Protein AF-A0A380H8Y8-F1 (afdb_monomer_lite)

Structure (mmCIF, N/CA/C/O backbone):
data_AF-A0A380H8Y8-F1
#
_entry.id   AF-A0A380H8Y8-F1
#
loop_
_atom_site.group_PDB
_atom_site.id
_atom_site.type_symbol
_atom_site.label_atom_id
_atom_site.label_alt_id
_atom_site.label_comp_id
_atom_site.label_asym_id
_atom_site.label_entity_id
_atom_site.label_seq_id
_atom_site.pdbx_PDB_ins_code
_atom_site.Cartn_x
_atom_site.Cartn_y
_atom_site.Cartn_z
_atom_site.occupancy
_atom_site.B_iso_or_equiv
_atom_site.auth_seq_id
_atom_site.auth_comp_id
_atom_site.auth_asym_id
_atom_site.auth_atom_id
_atom_site.pdbx_PDB_model_num
ATOM 1 N N . MET A 1 1 ? 3.312 -10.077 5.145 1.00 87.62 1 MET A N 1
ATOM 2 C CA . MET A 1 1 ? 3.682 -8.647 5.306 1.00 87.62 1 MET A CA 1
ATOM 3 C C . MET A 1 1 ? 4.781 -8.547 6.353 1.00 87.62 1 MET A C 1
ATOM 5 O O . MET A 1 1 ? 4.721 -9.309 7.308 1.00 87.62 1 MET A O 1
ATOM 9 N N . LYS A 1 2 ? 5.761 -7.641 6.207 1.00 92.69 2 LYS A N 1
ATOM 10 C CA . LYS A 1 2 ? 6.898 -7.536 7.150 1.00 92.69 2 LYS A CA 1
ATOM 11 C C . LYS A 1 2 ? 6.518 -7.039 8.558 1.00 92.69 2 LYS A C 1
ATOM 13 O O . LYS A 1 2 ? 7.288 -7.222 9.486 1.00 92.69 2 LYS A O 1
ATOM 18 N N . THR A 1 3 ? 5.325 -6.465 8.716 1.00 93.88 3 THR A N 1
ATOM 19 C CA . THR A 1 3 ? 4.814 -5.872 9.966 1.00 93.88 3 THR A CA 1
ATOM 20 C C . THR A 1 3 ? 3.600 -6.607 10.550 1.00 93.88 3 THR A C 1
ATOM 22 O O . THR A 1 3 ? 2.933 -6.069 11.427 1.00 93.88 3 THR A O 1
ATOM 25 N N . ALA A 1 4 ? 3.291 -7.825 10.078 1.00 94.38 4 ALA A N 1
ATOM 26 C CA . ALA A 1 4 ? 2.078 -8.559 10.473 1.00 94.38 4 ALA A CA 1
ATOM 27 C C . ALA A 1 4 ? 1.945 -8.723 11.998 1.00 94.38 4 ALA A C 1
ATOM 29 O O . ALA A 1 4 ? 0.894 -8.425 12.559 1.00 94.38 4 ALA A O 1
ATOM 30 N N . LYS A 1 5 ? 3.057 -9.050 12.668 1.00 93.69 5 LYS A N 1
ATOM 31 C CA . LYS A 1 5 ? 3.121 -9.264 14.119 1.00 93.69 5 LYS A CA 1
ATOM 32 C C . LYS A 1 5 ? 2.526 -8.110 14.942 1.00 93.69 5 LYS A C 1
ATOM 34 O O . LYS A 1 5 ? 1.825 -8.366 15.913 1.00 93.69 5 LYS A O 1
ATOM 39 N N . TYR A 1 6 ? 2.744 -6.852 14.543 1.00 93.62 6 TYR A N 1
ATOM 40 C CA . TYR A 1 6 ? 2.202 -5.692 15.268 1.00 93.62 6 TYR A CA 1
ATOM 41 C C . TYR A 1 6 ? 0.668 -5.639 15.240 1.00 93.62 6 TYR A C 1
ATOM 43 O O . TYR A 1 6 ? 0.036 -5.213 16.205 1.00 93.62 6 TYR A O 1
ATOM 51 N N . PHE A 1 7 ? 0.062 -6.074 14.134 1.00 96.19 7 PHE A N 1
ATOM 52 C CA . PHE A 1 7 ? -1.391 -6.128 13.995 1.00 96.19 7 PHE A CA 1
ATOM 53 C C . PHE A 1 7 ? -1.977 -7.334 14.726 1.00 96.19 7 PHE A C 1
ATOM 55 O O . PHE A 1 7 ? -3.025 -7.197 15.357 1.00 96.19 7 PHE A O 1
ATOM 62 N N . ASP A 1 8 ? -1.296 -8.480 14.687 1.00 96.12 8 ASP A N 1
ATOM 63 C CA . ASP A 1 8 ? -1.727 -9.695 15.382 1.00 96.12 8 ASP A CA 1
ATOM 64 C C . ASP A 1 8 ? -1.823 -9.450 16.897 1.00 96.12 8 ASP A C 1
ATOM 66 O O . ASP A 1 8 ? -2.890 -9.633 17.484 1.00 96.12 8 ASP A O 1
ATOM 70 N N . GLU A 1 9 ? -0.774 -8.891 17.510 1.00 93.69 9 GLU A N 1
ATOM 71 C CA . GLU A 1 9 ? -0.747 -8.564 18.947 1.00 93.69 9 GLU A CA 1
ATOM 72 C C . GLU A 1 9 ? -1.864 -7.586 19.362 1.00 93.69 9 GLU A C 1
ATOM 74 O O . GLU A 1 9 ? -2.448 -7.677 20.449 1.00 93.69 9 GLU A O 1
ATOM 79 N N . TYR A 1 10 ? -2.196 -6.626 18.498 1.00 96.81 10 TYR A N 1
ATOM 80 C CA . TYR A 1 10 ? -3.289 -5.687 18.741 1.00 96.81 10 TYR A CA 1
ATOM 81 C C . TYR A 1 10 ? -4.660 -6.330 18.637 1.00 96.81 10 TYR A C 1
ATOM 83 O O . TYR A 1 10 ? -5.526 -6.078 19.479 1.00 96.81 10 TYR A O 1
ATOM 91 N N . ASN A 1 11 ? -4.856 -7.156 17.615 1.00 97.00 11 ASN A N 1
ATOM 92 C CA . ASN A 1 11 ? -6.111 -7.851 17.389 1.00 97.00 11 ASN A CA 1
ATOM 93 C C . ASN A 1 11 ? -6.395 -8.841 18.520 1.00 97.00 11 ASN A C 1
ATOM 95 O O . ASN A 1 11 ? -7.528 -8.884 19.005 1.00 97.00 11 ASN A O 1
ATOM 99 N N . GLU A 1 12 ? -5.381 -9.565 18.999 1.00 96.94 12 GLU A N 1
ATOM 100 C CA . GLU A 1 12 ? -5.490 -10.432 20.176 1.00 96.94 12 GLU A CA 1
ATOM 101 C C . GLU A 1 12 ? -5.923 -9.639 21.415 1.00 96.94 12 GLU A C 1
ATOM 103 O O . GLU A 1 12 ? -6.900 -9.997 22.079 1.00 96.94 12 GLU A O 1
ATOM 108 N N . TYR A 1 13 ? -5.269 -8.503 21.687 1.00 96.19 13 TYR A N 1
ATOM 109 C CA . TYR A 1 13 ? -5.639 -7.629 22.801 1.00 96.19 13 TYR A CA 1
ATOM 110 C C . TYR A 1 13 ? -7.091 -7.132 22.700 1.00 96.19 13 TYR A C 1
ATOM 112 O O . TYR A 1 13 ? -7.852 -7.204 23.671 1.00 96.19 13 TYR A O 1
ATOM 120 N N . VAL A 1 14 ? -7.488 -6.616 21.532 1.00 97.19 14 VAL A N 1
ATOM 121 C CA . VAL A 1 14 ? -8.833 -6.068 21.303 1.00 97.19 14 VAL A CA 1
ATOM 122 C C . VAL A 1 14 ? -9.897 -7.145 21.457 1.00 97.19 14 VAL A C 1
ATOM 124 O O . VAL A 1 14 ? -10.912 -6.912 22.118 1.00 97.19 14 VAL A O 1
ATOM 127 N N . THR A 1 15 ? -9.660 -8.317 20.875 1.00 97.62 15 THR A N 1
ATOM 128 C CA . THR A 1 15 ? -10.589 -9.448 20.921 1.00 97.62 15 THR A CA 1
ATOM 129 C C . THR A 1 15 ? -10.769 -9.927 22.357 1.00 97.62 15 THR A C 1
ATOM 131 O O . THR A 1 15 ? -11.895 -9.933 22.856 1.00 97.62 15 THR A O 1
ATOM 134 N N . GLY A 1 16 ? -9.673 -10.178 23.081 1.00 97.06 16 GLY A N 1
ATOM 135 C CA . GLY A 1 16 ? -9.738 -10.630 24.472 1.00 97.06 16 GLY A CA 1
ATOM 136 C C . GLY A 1 16 ? -10.422 -9.631 25.416 1.00 97.06 16 GLY A C 1
ATOM 137 O O . GLY A 1 16 ? -11.154 -10.020 26.333 1.00 97.06 16 GLY A O 1
ATOM 138 N N . GLN A 1 17 ? -10.247 -8.320 25.211 1.00 97.19 17 GLN A N 1
ATOM 139 C CA . GLN A 1 17 ? -10.958 -7.319 26.016 1.00 97.19 17 GLN A CA 1
ATOM 140 C C . GLN A 1 17 ? -12.450 -7.244 25.683 1.00 97.19 17 GLN A C 1
ATOM 142 O O . GLN A 1 17 ? -13.263 -7.154 26.609 1.00 97.19 17 GLN A O 1
ATOM 147 N N . ARG A 1 18 ? -12.816 -7.328 24.397 1.00 96.75 18 ARG A N 1
ATOM 148 C CA . ARG A 1 18 ? -14.217 -7.349 23.952 1.00 96.75 18 ARG A CA 1
ATOM 149 C C . ARG A 1 18 ? -14.964 -8.557 24.490 1.00 96.75 18 ARG A C 1
ATOM 151 O O . ARG A 1 18 ? -16.046 -8.386 25.036 1.00 96.75 18 ARG A O 1
ATOM 158 N N . GLU A 1 19 ? -14.375 -9.746 24.427 1.00 97.19 19 GLU A N 1
ATOM 159 C CA . GLU A 1 19 ? -14.981 -10.954 24.995 1.00 97.19 19 GLU A CA 1
ATOM 160 C C . GLU A 1 19 ? -15.285 -10.793 26.488 1.00 97.19 19 GLU A C 1
ATOM 162 O O . GLU A 1 19 ? -16.379 -11.115 26.949 1.00 97.19 19 GLU A O 1
ATOM 167 N N . ASN A 1 20 ? -14.340 -10.235 27.248 1.00 95.31 20 ASN A N 1
ATOM 168 C CA . ASN A 1 20 ? -14.532 -9.986 28.674 1.00 95.31 20 ASN A CA 1
ATOM 169 C C . ASN A 1 20 ? -15.610 -8.928 28.961 1.00 95.31 20 ASN A C 1
ATOM 171 O O . ASN A 1 20 ? -16.330 -9.051 29.949 1.00 95.31 20 ASN A O 1
ATOM 175 N N . ILE A 1 21 ? -15.719 -7.879 28.139 1.00 97.50 21 ILE A N 1
ATOM 176 C CA . ILE A 1 21 ? -16.791 -6.877 28.262 1.00 97.50 21 ILE A CA 1
ATOM 177 C C . ILE A 1 21 ? -18.145 -7.516 27.935 1.00 97.50 21 ILE A C 1
ATOM 179 O O . ILE A 1 21 ? -19.075 -7.379 28.724 1.00 97.50 21 ILE A O 1
ATOM 183 N N . ASN A 1 22 ? -18.232 -8.283 26.848 1.00 97.19 22 ASN A N 1
ATOM 184 C CA . ASN A 1 22 ? -19.461 -8.954 26.421 1.00 97.19 22 ASN A CA 1
ATOM 185 C C . ASN A 1 22 ? -19.979 -9.938 27.483 1.00 97.19 22 ASN A C 1
ATOM 187 O O . ASN A 1 22 ? -21.183 -10.005 27.724 1.00 97.19 22 ASN A O 1
ATOM 191 N N . LYS A 1 23 ? -19.084 -10.668 28.168 1.00 97.00 23 LYS A N 1
ATOM 192 C CA . LYS A 1 23 ? -19.459 -11.540 29.299 1.00 97.00 23 LYS A CA 1
ATOM 193 C C . LYS A 1 23 ? -20.143 -10.756 30.425 1.00 97.00 23 LYS A C 1
ATOM 195 O O . LYS A 1 23 ? -21.195 -11.173 30.897 1.00 97.00 23 LYS A O 1
ATOM 200 N N . LEU A 1 24 ? -19.585 -9.607 30.812 1.00 96.75 24 LEU A N 1
ATOM 201 C CA . LEU A 1 24 ? -20.171 -8.746 31.847 1.00 96.75 24 LEU A CA 1
ATOM 202 C C . LEU A 1 24 ? -21.484 -8.092 31.387 1.00 96.75 24 LEU A C 1
ATOM 204 O O . LEU A 1 24 ? -22.397 -7.914 32.189 1.00 96.75 24 LEU A O 1
ATOM 208 N N . GLU A 1 25 ? -21.608 -7.734 30.107 1.00 97.38 25 GLU A N 1
ATOM 209 C CA . GLU A 1 25 ? -22.859 -7.194 29.559 1.00 97.38 25 GLU A CA 1
ATOM 210 C C . GLU A 1 25 ? -23.990 -8.218 29.594 1.00 97.38 25 GLU A C 1
ATOM 212 O O . GLU A 1 25 ? -25.121 -7.860 29.935 1.00 97.38 25 GLU A O 1
ATOM 217 N N . LYS A 1 26 ? -23.677 -9.481 29.291 1.00 97.69 26 LYS A N 1
ATOM 218 C CA . LYS A 1 26 ? -24.622 -10.590 29.407 1.00 97.69 26 LYS A CA 1
ATOM 219 C C . LYS A 1 26 ? -25.067 -10.786 30.858 1.00 97.69 26 LYS A C 1
ATOM 221 O O . LYS A 1 26 ? -26.265 -10.799 31.117 1.00 97.69 26 LYS A O 1
ATOM 226 N N . GLU A 1 27 ? -24.125 -10.827 31.804 1.00 97.06 27 GLU A N 1
ATOM 227 C CA . GLU A 1 27 ? -24.433 -10.916 33.242 1.00 97.06 27 GLU A CA 1
ATOM 228 C C . GLU A 1 27 ? -25.337 -9.758 33.701 1.00 97.06 27 GLU A C 1
ATOM 230 O O . GLU A 1 27 ? -26.313 -9.965 34.422 1.00 97.06 27 GLU A O 1
ATOM 235 N N . ARG A 1 28 ? -25.071 -8.533 33.225 1.00 97.56 28 ARG A N 1
ATOM 236 C CA . ARG A 1 28 ? -25.904 -7.360 33.522 1.00 97.56 28 ARG A CA 1
ATOM 237 C C . ARG A 1 28 ? -27.325 -7.551 33.002 1.00 97.56 28 ARG A C 1
ATOM 239 O O . ARG A 1 28 ? -28.267 -7.290 33.739 1.00 97.56 28 ARG A O 1
ATOM 246 N N . GLN A 1 29 ? -27.486 -7.986 31.752 1.00 97.69 29 GLN A N 1
ATOM 247 C CA . GLN A 1 29 ? -28.804 -8.221 31.151 1.00 97.69 29 GLN A CA 1
ATOM 248 C C . GLN A 1 29 ? -29.603 -9.283 31.918 1.00 97.69 29 GLN A C 1
ATOM 250 O O . GLN A 1 29 ? -30.770 -9.049 32.232 1.00 97.69 29 GLN A O 1
ATOM 255 N N . GLU A 1 30 ? -28.971 -10.405 32.264 1.00 97.44 30 GLU A N 1
ATOM 256 C CA . GLU A 1 30 ? -29.593 -11.484 33.040 1.00 97.44 30 GLU A CA 1
ATOM 257 C C . GLU A 1 30 ? -30.031 -10.996 34.429 1.00 97.44 30 GLU A C 1
ATOM 259 O O . GLU A 1 30 ? -31.164 -11.239 34.850 1.00 97.44 30 GLU A O 1
ATOM 264 N N . LEU A 1 31 ? -29.174 -10.241 35.124 1.00 97.38 31 LEU A N 1
ATOM 265 C CA . LEU A 1 31 ? -29.481 -9.706 36.450 1.00 97.38 31 LEU A CA 1
ATOM 266 C C . LEU A 1 31 ? -30.600 -8.655 36.408 1.00 97.38 31 LEU A C 1
ATOM 268 O O . LEU A 1 31 ? -31.497 -8.681 37.250 1.00 97.38 31 LEU A O 1
ATOM 272 N N . THR A 1 32 ? -30.586 -7.758 35.415 1.00 97.50 32 THR A N 1
ATOM 273 C CA . THR A 1 32 ? -31.662 -6.781 35.192 1.00 97.50 32 THR A CA 1
ATOM 274 C C . THR A 1 32 ? -33.003 -7.474 34.958 1.00 97.50 32 THR A C 1
ATOM 276 O O . THR A 1 32 ? -34.008 -7.075 35.550 1.00 97.50 32 THR A O 1
ATOM 279 N N . GLN A 1 33 ? -33.024 -8.515 34.123 1.00 97.81 33 GLN A N 1
ATOM 280 C CA . GLN A 1 33 ? -34.242 -9.262 33.826 1.00 97.81 33 GLN A CA 1
ATOM 281 C C . GLN A 1 33 ? -34.777 -9.974 35.076 1.00 97.81 33 GLN A C 1
ATOM 283 O O . GLN A 1 33 ? -35.958 -9.840 35.393 1.00 97.81 33 GLN A O 1
ATOM 288 N N . ARG A 1 34 ? -33.902 -10.620 35.854 1.00 97.06 34 ARG A N 1
ATOM 289 C CA . ARG A 1 34 ? -34.281 -11.291 37.104 1.00 97.06 34 ARG A CA 1
ATOM 290 C C . ARG A 1 34 ? -34.863 -10.331 38.142 1.00 97.06 34 ARG A C 1
ATOM 292 O O . ARG A 1 34 ? -35.903 -10.619 38.717 1.00 97.06 34 ARG A O 1
ATOM 299 N N . ILE A 1 35 ? -34.249 -9.160 38.342 1.00 97.25 35 ILE A N 1
ATOM 300 C CA . ILE A 1 35 ? -34.787 -8.127 39.251 1.00 97.25 35 ILE A CA 1
ATOM 301 C C . ILE A 1 35 ? -36.178 -7.673 38.793 1.00 97.25 35 ILE A C 1
ATOM 303 O O . ILE A 1 35 ? -37.065 -7.452 39.617 1.00 97.25 35 ILE A O 1
ATOM 307 N N . LYS A 1 36 ? -36.383 -7.518 37.479 1.00 97.31 36 LYS A N 1
ATOM 308 C CA . LYS A 1 36 ? -37.680 -7.126 36.919 1.00 97.31 36 LYS A CA 1
ATOM 309 C C . LYS A 1 36 ? -38.755 -8.177 37.212 1.00 97.31 36 LYS A C 1
ATOM 311 O O . LYS A 1 36 ? -39.851 -7.803 37.620 1.00 97.31 36 LYS A O 1
ATOM 316 N N . GLU A 1 37 ? -38.436 -9.455 37.038 1.00 97.31 37 GLU A N 1
ATOM 317 C CA . GLU A 1 37 ? -39.325 -10.582 37.349 1.00 97.31 37 GLU A CA 1
ATOM 318 C C . GLU A 1 37 ? -39.621 -10.680 38.852 1.00 97.31 37 GLU A C 1
ATOM 320 O O . GLU A 1 37 ? -40.788 -10.734 39.245 1.00 97.31 37 GLU A O 1
ATOM 325 N N . ASP A 1 38 ? -38.591 -10.595 39.700 1.00 96.94 38 ASP A N 1
ATOM 326 C CA . ASP A 1 38 ? -38.726 -10.629 41.161 1.00 96.94 38 ASP A CA 1
ATOM 327 C C . ASP A 1 38 ? -39.627 -9.489 41.670 1.00 96.94 38 ASP A C 1
ATOM 329 O O . ASP A 1 38 ? -40.470 -9.700 42.541 1.00 96.94 38 ASP A O 1
ATOM 333 N N . LYS A 1 39 ? -39.523 -8.285 41.089 1.00 96.38 39 LYS A N 1
ATOM 334 C CA . LYS A 1 39 ? -40.394 -7.146 41.429 1.00 96.38 39 LYS A CA 1
ATOM 335 C C . LYS A 1 39 ? -41.856 -7.355 41.044 1.00 96.38 39 LYS A C 1
ATOM 337 O O . LYS A 1 39 ? -42.735 -6.866 41.752 1.00 96.38 39 LYS A O 1
ATOM 342 N N . VAL A 1 40 ? -42.130 -8.021 39.920 1.00 97.38 40 VAL A N 1
ATOM 343 C CA . VAL A 1 40 ? -43.506 -8.365 39.522 1.00 97.38 40 VAL A CA 1
ATOM 344 C C . VAL A 1 40 ? -44.078 -9.369 40.517 1.00 97.38 40 VAL A C 1
ATOM 346 O O . VAL A 1 40 ? -45.131 -9.115 41.099 1.00 97.38 40 VAL A O 1
ATOM 349 N N . LYS A 1 41 ? -43.327 -10.435 40.807 1.00 96.88 41 LYS A N 1
ATOM 350 C CA . LYS A 1 41 ? -43.723 -11.468 41.767 1.00 96.88 41 LYS A CA 1
ATOM 351 C C . LYS A 1 41 ? -43.906 -10.923 43.187 1.00 96.88 41 LYS A C 1
ATOM 353 O O . LYS A 1 41 ? -44.830 -11.323 43.884 1.00 96.88 41 LYS A O 1
ATOM 358 N N . TYR A 1 42 ? -43.077 -9.973 43.616 1.00 96.88 42 TYR A N 1
ATOM 359 C CA . TYR A 1 42 ? -43.234 -9.304 44.911 1.00 96.88 42 TYR A CA 1
ATOM 360 C C . TYR A 1 42 ? -44.595 -8.607 45.035 1.00 96.88 42 TYR A C 1
ATOM 362 O O . TYR A 1 42 ? -45.285 -8.788 46.036 1.00 96.88 42 TYR A O 1
ATOM 370 N N . LYS A 1 43 ? -45.029 -7.874 43.999 1.00 96.38 43 LYS A N 1
ATOM 371 C CA . LYS A 1 43 ? -46.356 -7.232 43.987 1.00 96.38 43 LYS A CA 1
ATOM 372 C C . LYS A 1 43 ? -47.487 -8.254 44.103 1.00 96.38 43 LYS A C 1
ATOM 374 O O . LYS A 1 43 ? -48.459 -7.996 44.806 1.00 96.38 43 LYS A O 1
ATOM 379 N N . GLU A 1 44 ? -47.355 -9.401 43.440 1.00 96.94 44 GLU A N 1
ATOM 380 C CA . GLU A 1 44 ? -48.329 -10.495 43.528 1.00 96.94 44 GLU A CA 1
ATOM 381 C C . GLU A 1 44 ? -48.385 -11.105 44.935 1.00 96.94 44 GLU A C 1
ATOM 383 O O . GLU A 1 44 ? -49.473 -11.384 45.432 1.00 96.94 44 GLU A O 1
ATOM 388 N N . LEU A 1 45 ? -47.243 -11.296 45.602 1.00 97.00 45 LEU A N 1
ATOM 389 C CA . LEU A 1 45 ? -47.204 -11.834 46.968 1.00 97.00 45 LEU A CA 1
ATOM 390 C C . LEU A 1 45 ? -47.879 -10.893 47.973 1.00 97.00 45 LEU A C 1
ATOM 392 O O . LEU A 1 45 ? -48.691 -11.357 48.772 1.00 97.00 45 LEU A O 1
ATOM 396 N N . ILE A 1 46 ? -47.619 -9.585 47.872 1.00 95.94 46 ILE A N 1
ATOM 397 C CA . ILE A 1 46 ? -48.274 -8.560 48.701 1.00 95.94 46 ILE A CA 1
ATOM 398 C C . ILE A 1 46 ? -49.789 -8.537 48.453 1.00 95.94 46 ILE A C 1
ATOM 400 O O . ILE A 1 46 ? -50.573 -8.518 49.398 1.00 95.94 46 ILE A O 1
ATOM 404 N N . ALA A 1 47 ? -50.226 -8.603 47.189 1.00 96.81 47 ALA A N 1
ATOM 405 C CA . ALA A 1 47 ? -51.651 -8.630 46.846 1.00 96.81 47 ALA A CA 1
ATOM 406 C C . ALA A 1 47 ? -52.387 -9.868 47.398 1.00 96.81 47 ALA A C 1
ATOM 408 O O . ALA A 1 47 ? -53.590 -9.808 47.634 1.00 96.81 47 ALA A O 1
ATOM 409 N N . ASN A 1 48 ? -51.666 -10.972 47.613 1.00 96.62 48 ASN A N 1
ATOM 410 C CA . ASN A 1 48 ? -52.187 -12.220 48.172 1.00 96.62 48 ASN A CA 1
ATOM 411 C C . ASN A 1 48 ? -51.921 -12.371 49.685 1.00 96.62 48 ASN A C 1
ATOM 413 O O . ASN A 1 48 ? -52.078 -13.475 50.209 1.00 96.62 48 ASN A O 1
ATOM 417 N N . SER A 1 49 ? -51.488 -11.307 50.377 1.00 95.31 49 SER A N 1
ATOM 418 C CA . SER A 1 49 ? -51.184 -11.304 51.822 1.00 95.31 49 SER A CA 1
ATOM 419 C C . SER A 1 49 ? -50.160 -12.366 52.256 1.00 95.31 49 SER A C 1
ATOM 421 O O . SER A 1 49 ? -50.245 -12.928 53.347 1.00 95.31 49 SER A O 1
ATOM 423 N N . LYS A 1 50 ? -49.187 -12.672 51.388 1.00 96.06 50 LYS A N 1
ATOM 424 C CA . LYS A 1 50 ? -48.075 -13.597 51.665 1.00 96.06 50 LYS A CA 1
ATOM 425 C C . LYS A 1 50 ? -46.826 -12.839 52.116 1.00 96.06 50 LYS A C 1
ATOM 427 O O . LYS A 1 50 ? -45.780 -12.912 51.467 1.00 96.06 50 LYS A O 1
ATOM 432 N N . ASP A 1 51 ? -46.942 -12.102 53.214 1.00 93.56 51 ASP A N 1
ATOM 433 C CA . ASP A 1 51 ? -45.946 -11.103 53.622 1.00 93.56 51 ASP A CA 1
ATOM 434 C C . ASP A 1 51 ? -44.560 -11.715 53.911 1.00 93.56 51 ASP A C 1
ATOM 436 O O . ASP A 1 51 ? -43.555 -11.221 53.403 1.00 93.56 51 ASP A O 1
ATOM 440 N N . ASP A 1 52 ? -44.489 -12.872 54.580 1.00 95.06 52 ASP A N 1
ATOM 441 C CA . ASP A 1 52 ? -43.213 -13.558 54.861 1.00 95.06 52 ASP A CA 1
ATOM 442 C C . ASP A 1 52 ? -42.450 -13.981 53.587 1.00 95.06 52 ASP A C 1
ATOM 444 O O . ASP A 1 52 ? -41.213 -13.976 53.540 1.00 95.06 52 ASP A O 1
ATOM 448 N N . GLU A 1 53 ? -43.172 -14.402 52.541 1.00 95.19 53 GLU A N 1
ATOM 449 C CA . GLU A 1 53 ? -42.575 -14.733 51.240 1.00 95.19 53 GLU A CA 1
ATOM 450 C C . GLU A 1 53 ? -42.140 -13.458 50.507 1.00 95.19 53 GLU A C 1
ATOM 452 O O . GLU A 1 53 ? -41.083 -13.440 49.864 1.00 95.19 53 GLU A O 1
ATOM 457 N N . ALA A 1 54 ? -42.935 -12.391 50.625 1.00 95.25 54 ALA A N 1
ATOM 458 C CA . ALA A 1 54 ? -42.649 -11.097 50.029 1.00 95.25 54 ALA A CA 1
ATOM 459 C C . ALA A 1 54 ? -41.376 -10.475 50.626 1.00 95.25 54 ALA A C 1
ATOM 461 O O . ALA A 1 54 ? -40.506 -10.046 49.867 1.00 95.25 54 ALA A O 1
ATOM 462 N N . ASP A 1 55 ? -41.197 -10.505 51.946 1.00 94.81 55 ASP A N 1
ATOM 463 C CA . ASP A 1 55 ? -40.025 -9.944 52.632 1.00 94.81 55 ASP A CA 1
ATOM 464 C C . ASP A 1 55 ? -38.722 -10.684 52.282 1.00 94.81 55 ASP A C 1
ATOM 466 O O . ASP A 1 55 ? -37.663 -10.075 52.061 1.00 94.81 55 ASP A O 1
ATOM 470 N N . LYS A 1 56 ? -38.791 -12.015 52.142 1.00 95.56 56 LYS A N 1
ATOM 471 C CA . LYS A 1 56 ? -37.666 -12.830 51.649 1.00 95.56 56 LYS A CA 1
ATOM 472 C C . LYS A 1 56 ? -37.299 -12.472 50.208 1.00 95.56 56 LYS A C 1
ATOM 474 O O . LYS A 1 56 ? -36.113 -12.352 49.877 1.00 95.56 56 LYS A O 1
ATOM 479 N N . LEU A 1 57 ? -38.301 -12.286 49.347 1.00 96.25 57 LEU A N 1
ATOM 480 C CA . LEU A 1 57 ? -38.082 -11.900 47.955 1.00 96.25 57 LEU A CA 1
ATOM 481 C C . LEU A 1 57 ? -37.526 -10.473 47.851 1.00 96.25 57 LEU A C 1
ATOM 483 O O . LEU A 1 57 ? -36.580 -10.254 47.094 1.00 96.25 57 LEU A O 1
ATOM 487 N N . TYR A 1 58 ? -38.029 -9.544 48.669 1.00 95.25 58 TYR A N 1
ATOM 488 C CA . TYR A 1 58 ? -37.522 -8.176 48.791 1.00 95.25 58 TYR A CA 1
ATOM 489 C C . TYR A 1 58 ? -36.031 -8.151 49.105 1.00 95.25 58 TYR A C 1
ATOM 491 O O . TYR A 1 58 ? -35.243 -7.551 48.375 1.00 95.25 58 TYR A O 1
ATOM 499 N N . SER A 1 59 ? -35.627 -8.896 50.132 1.00 94.56 59 SER A N 1
ATOM 500 C CA . SER A 1 59 ? -34.225 -8.997 50.542 1.00 94.56 59 SER A CA 1
ATOM 501 C C . SER A 1 59 ? -33.330 -9.538 49.416 1.00 94.56 59 SER A C 1
ATOM 503 O O . SER A 1 59 ? -32.182 -9.118 49.252 1.00 94.56 59 SER A O 1
ATOM 505 N N . THR A 1 60 ? -33.868 -10.448 48.598 1.00 95.12 60 THR A N 1
ATOM 506 C CA . THR A 1 60 ? -33.167 -11.026 47.446 1.00 95.12 60 THR A CA 1
ATOM 507 C C . THR A 1 60 ? -32.987 -9.99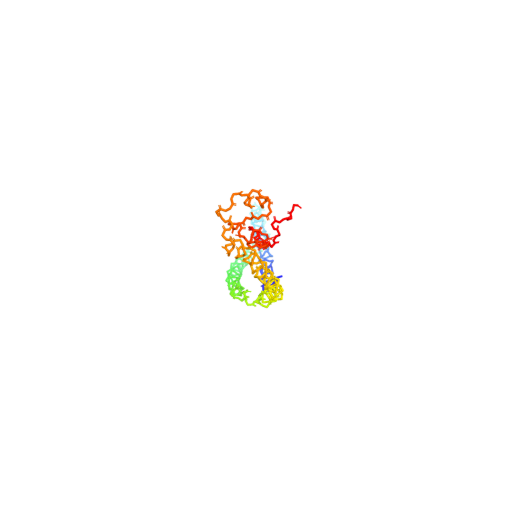4 46.331 1.00 95.12 60 THR A C 1
ATOM 509 O O . THR A 1 60 ? -31.857 -9.791 45.871 1.00 95.12 60 THR A O 1
ATOM 512 N N . PHE A 1 61 ? -34.058 -9.324 45.889 1.00 93.44 61 PHE A N 1
ATOM 513 C CA . PHE A 1 61 ? -33.936 -8.384 44.775 1.00 93.44 61 PHE A CA 1
ATOM 514 C C . PHE A 1 61 ? -33.237 -7.076 45.175 1.00 93.44 61 PHE A C 1
ATOM 516 O O . PHE A 1 61 ? -32.508 -6.543 44.347 1.00 93.44 61 PHE A O 1
ATOM 523 N N . ASP A 1 62 ? -33.339 -6.607 46.427 1.00 96.00 62 ASP A N 1
ATOM 524 C CA . ASP A 1 62 ? -32.542 -5.474 46.943 1.00 96.00 62 ASP A CA 1
ATOM 525 C C . ASP A 1 62 ? -31.032 -5.778 46.887 1.00 96.00 62 ASP A C 1
ATOM 527 O O . ASP A 1 62 ? -30.222 -4.969 46.420 1.00 96.00 62 ASP A O 1
ATOM 531 N N . SER A 1 63 ? -30.638 -6.996 47.275 1.00 96.31 63 SER A N 1
ATOM 532 C CA . SER A 1 63 ? -29.255 -7.465 47.130 1.00 96.31 63 SER A CA 1
ATOM 533 C C . SER A 1 63 ? -28.819 -7.503 45.660 1.00 96.31 63 SER A C 1
ATOM 535 O O . SER A 1 63 ? -27.724 -7.048 45.313 1.00 96.31 63 SER A O 1
ATOM 537 N N . ASN A 1 64 ? -29.685 -7.992 44.768 1.00 96.81 64 ASN A N 1
ATOM 538 C CA . ASN A 1 64 ? -29.408 -8.019 43.333 1.00 96.81 64 ASN A CA 1
ATOM 539 C C . ASN A 1 64 ? -29.322 -6.610 42.723 1.00 96.81 64 ASN A C 1
ATOM 541 O O . ASN A 1 64 ? -28.466 -6.385 41.872 1.00 96.81 64 ASN A O 1
ATOM 545 N N . GLU A 1 65 ? -30.113 -5.637 43.175 1.00 96.81 65 GLU A N 1
ATOM 546 C CA . GLU A 1 65 ? -30.003 -4.239 42.740 1.00 96.81 65 GLU A CA 1
ATOM 547 C C . GLU A 1 65 ? -28.663 -3.610 43.127 1.00 96.81 65 GLU A C 1
ATOM 549 O O . GLU A 1 65 ? -28.043 -2.909 42.323 1.00 96.81 65 GLU A O 1
ATOM 554 N N . LYS A 1 66 ? -28.173 -3.889 44.341 1.00 96.94 66 LYS A N 1
ATOM 555 C CA . LYS A 1 66 ? -26.835 -3.456 44.774 1.00 96.94 66 LYS A CA 1
ATOM 556 C C . LYS A 1 66 ? -25.745 -4.075 43.897 1.00 96.94 66 LYS A C 1
ATOM 558 O O . LYS A 1 66 ? -24.832 -3.366 43.467 1.00 96.94 66 LYS A O 1
ATOM 563 N N . LYS A 1 67 ? -25.864 -5.369 43.574 1.00 96.88 67 LYS A N 1
ATOM 564 C CA . LYS A 1 67 ? -24.956 -6.054 42.637 1.00 96.88 67 LYS A CA 1
ATOM 565 C C . LYS A 1 67 ? -25.023 -5.454 41.233 1.00 96.88 67 LYS A C 1
ATOM 567 O O . LYS A 1 67 ? -23.973 -5.226 40.639 1.00 96.88 67 LYS A O 1
ATOM 572 N N . LEU A 1 68 ? -26.218 -5.143 40.729 1.00 97.94 68 LEU A N 1
ATOM 573 C CA . LEU A 1 68 ? -26.407 -4.537 39.412 1.00 97.94 68 LEU A CA 1
ATOM 574 C C . LEU A 1 68 ? -25.712 -3.175 39.329 1.00 97.94 68 LEU A C 1
ATOM 576 O O . LEU A 1 68 ? -24.929 -2.961 38.410 1.00 97.94 68 LEU A O 1
ATOM 580 N N . LYS A 1 69 ? -25.891 -2.302 40.328 1.00 97.25 69 LYS A N 1
ATOM 581 C CA . LYS A 1 69 ? -25.194 -1.003 40.390 1.00 97.25 69 LYS A CA 1
ATOM 582 C C . LYS A 1 69 ? -23.670 -1.160 40.381 1.00 97.25 69 LYS A C 1
ATOM 584 O O . LYS A 1 69 ? -22.966 -0.417 39.695 1.00 97.25 69 LYS A O 1
ATOM 589 N N . ALA A 1 70 ? -23.143 -2.132 41.129 1.00 96.88 70 ALA A N 1
ATOM 590 C CA . ALA A 1 70 ? -21.710 -2.422 41.140 1.00 96.88 70 ALA A CA 1
ATOM 591 C C . ALA A 1 70 ? -21.214 -2.931 39.773 1.00 96.88 70 ALA 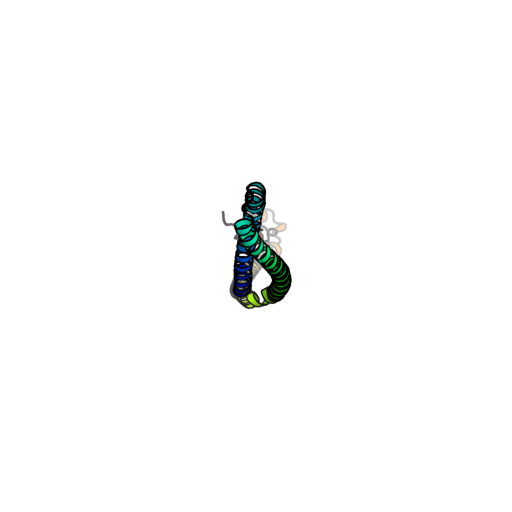A C 1
ATOM 593 O O . ALA A 1 70 ? -20.163 -2.498 39.294 1.00 96.88 70 ALA A O 1
ATOM 594 N N . LEU A 1 71 ? -21.985 -3.808 39.125 1.00 97.75 71 LEU A N 1
ATOM 595 C CA . LEU A 1 71 ? -21.687 -4.352 37.803 1.00 97.75 71 LEU A CA 1
ATOM 596 C C . LEU A 1 71 ? -21.736 -3.275 36.711 1.00 97.75 71 LEU A C 1
ATOM 598 O O . LEU A 1 71 ? -20.839 -3.223 35.874 1.00 97.75 71 LEU A O 1
ATOM 602 N N . GLU A 1 72 ? -22.723 -2.382 36.743 1.00 97.50 72 GLU A N 1
ATOM 603 C CA . GLU A 1 72 ? -22.842 -1.244 35.826 1.00 97.50 72 GLU A CA 1
ATOM 604 C C . GLU A 1 72 ? -21.647 -0.300 35.946 1.00 97.50 72 GLU A C 1
ATOM 606 O O . GLU A 1 72 ? -21.035 0.048 34.933 1.00 97.50 72 GLU A O 1
ATOM 611 N N . LYS A 1 73 ? -21.251 0.046 37.179 1.00 97.56 73 LYS A N 1
ATOM 612 C CA . LYS A 1 73 ? -20.054 0.858 37.424 1.00 97.56 73 LYS A CA 1
ATOM 613 C C . LYS A 1 73 ? -18.800 0.166 36.889 1.00 97.56 73 LYS A C 1
ATOM 615 O O . LYS A 1 73 ? -18.013 0.786 36.179 1.00 97.56 73 LYS A O 1
ATOM 620 N N . ARG A 1 74 ? -18.635 -1.132 37.167 1.00 96.56 74 ARG A N 1
ATOM 621 C CA . ARG A 1 74 ? -17.506 -1.930 36.664 1.00 96.56 74 ARG A CA 1
ATOM 622 C C . ARG A 1 74 ? -17.475 -1.978 35.136 1.00 96.56 74 ARG A C 1
ATOM 624 O O . ARG A 1 74 ? -16.401 -1.845 34.557 1.00 96.56 74 ARG A O 1
ATOM 631 N N . LEU A 1 75 ? -18.623 -2.162 34.485 1.00 97.69 75 LEU A N 1
ATOM 632 C CA . LEU A 1 75 ? -18.754 -2.170 33.027 1.00 97.69 75 LEU A CA 1
ATOM 633 C C . LEU A 1 75 ? -18.366 -0.825 32.416 1.00 97.69 75 LEU A C 1
ATOM 635 O O . LEU A 1 75 ? -17.587 -0.805 31.465 1.00 97.69 75 LEU A O 1
ATOM 639 N N . ALA A 1 76 ? -18.879 0.278 32.967 1.00 97.56 76 ALA A N 1
ATOM 640 C CA . ALA A 1 76 ? -18.556 1.624 32.507 1.00 97.56 76 ALA A CA 1
ATOM 641 C C . ALA A 1 76 ? -17.045 1.882 32.583 1.00 97.56 76 ALA A C 1
ATOM 643 O O . ALA A 1 76 ? -16.423 2.182 31.564 1.00 97.56 76 ALA A O 1
ATOM 644 N N . THR A 1 77 ? -16.434 1.630 33.745 1.00 97.25 77 THR A N 1
ATOM 645 C CA . THR A 1 77 ? -14.984 1.777 33.927 1.00 97.25 77 THR A CA 1
ATOM 646 C C . THR A 1 77 ? -14.195 0.857 32.992 1.00 97.25 77 THR A C 1
ATOM 648 O O . THR A 1 77 ? -13.200 1.272 32.407 1.00 97.25 77 THR A O 1
ATOM 651 N N . LYS A 1 78 ? -14.628 -0.396 32.797 1.00 97.31 78 LYS A N 1
ATOM 652 C CA . LYS A 1 78 ? -13.914 -1.339 31.923 1.00 97.31 78 LYS A CA 1
ATOM 653 C C . LYS A 1 78 ? -13.958 -0.914 30.455 1.00 97.31 78 LYS A C 1
ATOM 655 O O . LYS A 1 78 ? -12.964 -1.106 29.759 1.00 97.31 78 LYS A O 1
ATOM 660 N N . LYS A 1 79 ? -15.075 -0.347 29.989 1.00 97.75 79 LYS A N 1
ATOM 661 C CA . LYS A 1 79 ? -15.198 0.208 28.632 1.00 97.75 79 LYS A CA 1
ATOM 662 C C . LYS A 1 79 ? -14.289 1.415 28.438 1.00 97.75 79 LYS A C 1
ATOM 664 O O . LYS A 1 79 ? -13.557 1.449 27.458 1.00 97.75 79 LYS A O 1
ATOM 669 N N . GLU A 1 80 ? -14.284 2.337 29.394 1.00 97.88 80 GLU A N 1
ATOM 670 C CA . GLU A 1 80 ? -13.425 3.524 29.370 1.00 97.88 80 GLU A CA 1
ATOM 671 C C . GLU A 1 80 ? -11.936 3.148 29.312 1.00 97.88 80 GLU A C 1
ATOM 673 O O . GLU A 1 80 ? -11.231 3.538 28.381 1.00 97.88 80 GLU A O 1
ATOM 678 N N . VAL A 1 81 ? -11.480 2.296 30.240 1.00 97.31 81 VAL A N 1
ATOM 679 C CA . VAL A 1 81 ? -10.088 1.816 30.284 1.00 97.31 81 VAL A CA 1
ATOM 680 C C . VAL A 1 81 ? -9.721 1.059 29.006 1.00 97.31 81 VAL A C 1
ATOM 682 O O . VAL A 1 81 ? -8.615 1.213 28.484 1.00 97.31 81 VAL A O 1
ATOM 685 N N . PHE A 1 82 ? -10.640 0.247 28.473 1.00 97.81 82 PHE A N 1
ATOM 686 C CA . PHE A 1 82 ? -10.430 -0.447 27.206 1.00 97.81 82 PHE A CA 1
ATOM 687 C C . PHE A 1 82 ? -10.282 0.526 26.034 1.00 97.81 82 PHE A C 1
ATOM 689 O O . PHE A 1 82 ? -9.363 0.363 25.234 1.00 97.81 82 PHE A O 1
ATOM 696 N N . ASP A 1 83 ? -11.154 1.527 25.915 1.00 97.50 83 ASP A N 1
ATOM 697 C CA . ASP A 1 83 ? -11.098 2.499 24.824 1.00 97.50 83 ASP A CA 1
ATOM 698 C C . ASP A 1 83 ? -9.808 3.324 24.867 1.00 97.50 83 ASP A C 1
ATOM 700 O O . ASP A 1 83 ? -9.188 3.540 23.820 1.00 97.50 83 ASP A O 1
ATOM 704 N N . GLU A 1 84 ? -9.361 3.733 26.056 1.00 97.75 84 GLU A N 1
ATOM 705 C CA . GLU A 1 84 ? -8.099 4.451 26.233 1.00 97.75 84 GLU A CA 1
ATOM 706 C C . GLU A 1 84 ? -6.898 3.583 25.827 1.00 97.75 84 GLU A C 1
ATOM 708 O O . GLU A 1 84 ? -6.070 3.987 25.004 1.00 97.75 84 GLU A O 1
ATOM 713 N N . ALA A 1 85 ? -6.815 2.361 26.356 1.00 97.12 85 ALA A N 1
ATOM 714 C CA . ALA A 1 85 ? -5.713 1.450 26.073 1.00 97.12 85 ALA A CA 1
ATOM 715 C C . ALA A 1 85 ? -5.700 0.985 24.607 1.00 97.12 85 ALA A C 1
ATOM 717 O O . ALA A 1 85 ? -4.632 0.920 23.993 1.00 97.12 85 ALA A O 1
ATOM 718 N N . ARG A 1 86 ? -6.874 0.733 24.008 1.00 97.81 86 ARG A N 1
ATOM 719 C CA . ARG A 1 86 ? -7.012 0.444 22.573 1.00 97.81 86 ARG A CA 1
ATOM 720 C C . ARG A 1 86 ? -6.465 1.596 21.741 1.00 97.81 86 ARG A C 1
ATOM 722 O O . ARG A 1 86 ? -5.705 1.346 20.811 1.00 97.81 86 ARG A O 1
ATOM 729 N N . ARG A 1 87 ? -6.835 2.844 22.056 1.00 97.94 87 ARG A N 1
ATOM 730 C CA . ARG A 1 87 ? -6.339 4.028 21.334 1.00 97.94 87 ARG A CA 1
ATOM 731 C C . ARG A 1 87 ? -4.820 4.152 21.436 1.00 97.94 87 ARG A C 1
ATOM 733 O O . ARG A 1 87 ? -4.184 4.337 20.405 1.00 97.94 87 ARG A O 1
ATOM 740 N N . LYS A 1 88 ? -4.238 3.993 22.630 1.00 97.31 88 LYS A N 1
ATOM 741 C CA . LYS A 1 88 ? -2.775 4.031 22.820 1.00 97.31 88 LYS A CA 1
ATOM 742 C C . LYS A 1 88 ? -2.069 2.965 21.978 1.00 97.31 88 LYS A C 1
ATOM 744 O O . LYS A 1 88 ? -1.194 3.301 21.189 1.00 97.31 88 LYS A O 1
ATOM 749 N N . LYS A 1 89 ? -2.527 1.711 22.052 1.00 97.06 89 LYS A N 1
ATOM 750 C CA . LYS A 1 89 ? -1.967 0.611 21.249 1.00 97.06 89 LYS A CA 1
ATOM 751 C C . LYS A 1 89 ? -2.104 0.849 19.745 1.00 97.06 89 LYS A C 1
ATOM 753 O O . LYS A 1 89 ? -1.160 0.598 19.007 1.00 97.06 89 LYS A O 1
ATOM 758 N N . ALA A 1 90 ? -3.249 1.356 19.288 1.00 97.62 90 ALA A N 1
ATOM 759 C CA . ALA A 1 90 ? -3.447 1.682 17.878 1.00 97.62 90 ALA A CA 1
ATOM 760 C C . ALA A 1 90 ? -2.464 2.764 17.405 1.00 97.62 90 ALA A C 1
ATOM 762 O O . ALA A 1 90 ? -1.858 2.618 16.347 1.00 97.62 90 ALA A O 1
ATOM 763 N N . VAL A 1 91 ? -2.262 3.818 18.204 1.00 97.44 91 VAL A N 1
ATOM 764 C CA . VAL A 1 91 ? -1.266 4.862 17.921 1.00 97.44 91 VAL A CA 1
ATOM 765 C C . VAL A 1 91 ? 0.140 4.270 17.828 1.00 97.44 91 VAL A C 1
ATOM 767 O O . VAL A 1 91 ? 0.869 4.609 16.899 1.00 97.44 91 VAL A O 1
ATOM 770 N N . ASP A 1 92 ? 0.518 3.374 18.740 1.00 94.69 92 ASP A N 1
ATOM 771 C CA . ASP A 1 92 ? 1.847 2.757 18.725 1.00 94.69 92 ASP A CA 1
ATOM 772 C C . ASP A 1 92 ? 2.088 1.909 17.470 1.00 94.69 92 ASP A C 1
ATOM 774 O O . ASP A 1 92 ? 3.135 2.037 16.844 1.00 94.69 92 ASP A O 1
ATOM 778 N N . ILE A 1 93 ? 1.092 1.144 17.015 1.00 95.88 93 ILE A N 1
ATOM 779 C CA . ILE A 1 93 ? 1.190 0.393 15.751 1.00 95.88 93 ILE A CA 1
ATOM 780 C C . ILE A 1 93 ? 1.345 1.329 14.557 1.00 95.88 93 ILE A C 1
ATOM 782 O O . ILE A 1 93 ? 2.160 1.079 13.673 1.00 95.88 93 ILE A O 1
ATOM 786 N N . ILE A 1 94 ? 0.565 2.413 14.519 1.00 96.19 94 ILE A N 1
ATOM 787 C CA . ILE A 1 94 ? 0.590 3.371 13.409 1.00 96.19 94 ILE A CA 1
ATOM 788 C C . ILE A 1 94 ? 1.969 4.026 13.282 1.00 96.19 94 ILE A C 1
ATOM 790 O O . ILE A 1 94 ? 2.421 4.259 12.163 1.00 96.19 94 ILE A O 1
ATOM 794 N N . LYS A 1 95 ? 2.687 4.266 14.388 1.00 95.31 95 LYS A N 1
ATOM 795 C CA . LYS A 1 95 ? 4.056 4.815 14.338 1.00 95.31 95 LYS A CA 1
ATOM 796 C C . LYS A 1 95 ? 5.010 3.943 13.513 1.00 95.31 95 LYS A C 1
ATOM 798 O O . LYS A 1 95 ? 5.859 4.491 12.812 1.00 95.31 95 LYS A O 1
ATOM 803 N N . HIS A 1 96 ? 4.822 2.621 13.502 1.00 94.44 96 HIS A N 1
ATOM 804 C CA . HIS A 1 96 ? 5.628 1.708 12.682 1.00 94.44 96 HIS A CA 1
ATOM 805 C C . HIS A 1 96 ? 5.403 1.880 11.167 1.00 94.44 96 HIS A C 1
ATOM 807 O O . HIS A 1 96 ? 6.177 1.355 10.368 1.00 94.44 96 HIS A O 1
ATOM 813 N N . GLN A 1 97 ? 4.403 2.657 10.724 1.00 95.25 97 GLN A N 1
ATOM 814 C CA . GLN A 1 97 ? 4.258 3.021 9.310 1.00 95.25 97 GLN A CA 1
ATOM 815 C C . GLN A 1 97 ? 5.514 3.723 8.771 1.00 95.25 97 GLN A C 1
ATOM 817 O O . GLN A 1 97 ? 5.889 3.503 7.618 1.00 95.25 97 GLN A O 1
ATOM 822 N N . GLY A 1 98 ? 6.192 4.523 9.603 1.00 94.00 98 GLY A N 1
ATOM 823 C CA . GLY A 1 98 ? 7.429 5.209 9.222 1.00 94.00 98 GLY A CA 1
ATOM 824 C C . GLY A 1 98 ? 8.589 4.261 8.902 1.00 94.00 98 GLY A C 1
ATOM 825 O O . GLY A 1 98 ? 9.492 4.626 8.156 1.00 94.00 98 GLY A O 1
ATOM 826 N N . GLU A 1 99 ? 8.551 3.026 9.403 1.00 94.00 99 GLU A N 1
ATOM 827 C CA . GLU A 1 99 ? 9.587 2.016 9.170 1.00 94.00 99 GLU A CA 1
ATOM 828 C C . GLU A 1 99 ? 9.400 1.288 7.830 1.00 94.00 99 GLU A C 1
ATOM 830 O O . GLU A 1 99 ? 10.342 0.671 7.328 1.00 94.00 99 GLU A O 1
ATOM 835 N N . LEU A 1 100 ? 8.207 1.371 7.219 1.00 95.00 100 LEU A N 1
ATOM 836 C CA . LEU A 1 100 ? 7.868 0.628 6.003 1.00 95.00 100 LEU A CA 1
ATOM 837 C C . LEU A 1 100 ? 8.887 0.811 4.868 1.00 95.00 100 LEU A C 1
ATOM 839 O O . LEU A 1 100 ? 9.299 -0.211 4.318 1.00 95.00 100 LEU A O 1
ATOM 843 N N . PRO A 1 101 ? 9.347 2.028 4.508 1.00 95.69 101 PRO A N 1
ATOM 844 C CA . PRO A 1 101 ? 10.321 2.186 3.428 1.00 95.69 101 PRO A CA 1
ATOM 845 C C . PRO A 1 101 ? 11.608 1.397 3.688 1.00 95.69 101 PRO A C 1
ATOM 847 O O . PRO A 1 101 ? 12.068 0.658 2.818 1.00 95.69 101 PRO A O 1
ATOM 850 N N . ASN A 1 102 ? 12.129 1.475 4.914 1.00 96.56 102 ASN A N 1
ATOM 851 C CA . ASN A 1 102 ? 13.363 0.799 5.308 1.00 96.56 102 ASN A CA 1
ATOM 852 C C . ASN A 1 102 ? 13.195 -0.722 5.302 1.00 96.56 102 ASN A C 1
ATOM 854 O O . ASN A 1 102 ? 14.084 -1.441 4.848 1.00 96.56 102 ASN A O 1
ATOM 858 N N . LEU A 1 103 ? 12.027 -1.223 5.716 1.00 96.69 103 LEU A N 1
ATOM 859 C CA . LEU A 1 103 ? 11.731 -2.654 5.677 1.00 96.69 103 LEU A CA 1
ATOM 860 C C . LEU A 1 103 ? 11.791 -3.230 4.255 1.00 96.69 103 LEU A C 1
ATOM 862 O O . LEU A 1 103 ? 12.118 -4.406 4.106 1.00 96.69 103 LEU A O 1
ATOM 866 N N . TYR A 1 104 ? 11.503 -2.446 3.212 1.00 97.62 104 TYR A N 1
ATOM 867 C CA . TYR A 1 104 ? 11.560 -2.889 1.810 1.00 97.62 104 TYR A CA 1
ATOM 868 C C . TYR A 1 104 ? 12.795 -2.390 1.045 1.00 97.62 104 TYR A C 1
ATOM 870 O O . TYR A 1 104 ? 12.961 -2.746 -0.123 1.00 97.62 104 TYR A O 1
ATOM 878 N N . GLN A 1 105 ? 13.688 -1.628 1.682 1.00 97.44 105 GLN A N 1
ATOM 879 C CA . GLN A 1 105 ? 14.840 -1.010 1.020 1.00 97.44 105 GLN A CA 1
ATOM 880 C C . GLN A 1 105 ? 15.775 -2.051 0.383 1.00 97.44 105 GLN A C 1
ATOM 882 O O . GLN A 1 105 ? 16.098 -1.938 -0.797 1.00 97.44 105 GLN A O 1
ATOM 887 N N . ASN A 1 106 ? 16.109 -3.127 1.100 1.00 97.12 106 ASN A N 1
ATOM 888 C CA . ASN A 1 106 ? 16.967 -4.190 0.558 1.00 97.12 106 ASN A CA 1
ATOM 889 C C . ASN A 1 106 ? 16.322 -4.912 -0.639 1.00 97.12 106 ASN A C 1
ATOM 891 O O . ASN A 1 106 ? 17.003 -5.285 -1.592 1.00 97.12 106 ASN A O 1
ATOM 895 N N . ASP A 1 107 ? 14.998 -5.108 -0.615 1.00 97.88 107 ASP A N 1
ATOM 896 C CA . ASP A 1 107 ? 14.282 -5.715 -1.742 1.00 97.88 107 ASP A CA 1
ATOM 897 C C . ASP A 1 107 ? 14.296 -4.791 -2.961 1.00 97.88 107 ASP A C 1
ATOM 899 O O . ASP A 1 107 ? 14.518 -5.262 -4.078 1.00 97.88 107 ASP A O 1
ATOM 903 N N . LYS A 1 108 ? 14.103 -3.484 -2.742 1.00 97.62 108 LYS A N 1
ATOM 904 C CA . LYS A 1 108 ? 14.207 -2.448 -3.773 1.00 97.62 108 LYS A CA 1
ATOM 905 C C . LYS A 1 108 ? 15.598 -2.449 -4.403 1.00 97.62 108 LYS A C 1
ATOM 907 O O . LYS A 1 108 ? 15.700 -2.544 -5.622 1.00 97.62 108 LYS A O 1
ATOM 912 N N . GLU A 1 109 ? 16.653 -2.396 -3.596 1.00 98.12 109 GLU A N 1
ATOM 913 C CA . GLU A 1 109 ? 18.040 -2.399 -4.077 1.00 98.12 109 GLU A CA 1
ATOM 914 C C . GLU A 1 109 ? 18.370 -3.671 -4.860 1.00 98.12 109 GLU A C 1
ATOM 916 O O . GLU A 1 109 ? 18.905 -3.591 -5.964 1.00 98.12 109 GLU A O 1
ATOM 921 N N . ARG A 1 110 ? 17.966 -4.842 -4.352 1.00 98.12 110 ARG A N 1
ATOM 922 C CA . ARG A 1 110 ? 18.137 -6.128 -5.044 1.00 98.12 110 ARG A CA 1
ATOM 923 C C . ARG A 1 110 ? 17.406 -6.183 -6.387 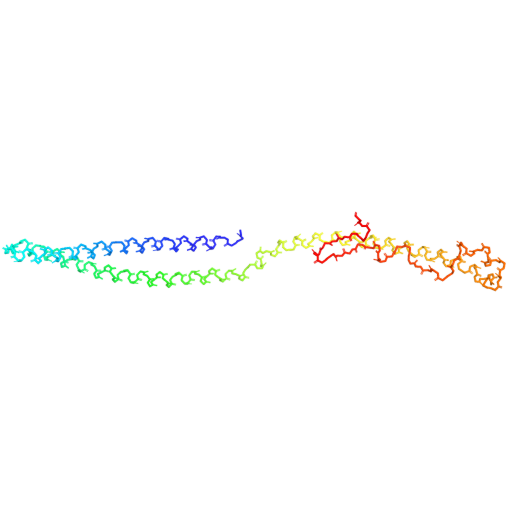1.00 98.12 110 ARG A C 1
ATOM 925 O O . ARG A 1 110 ? 17.875 -6.836 -7.312 1.00 98.12 110 ARG A O 1
ATOM 932 N N . ILE A 1 111 ? 16.217 -5.592 -6.495 1.00 98.25 111 ILE A N 1
ATOM 933 C CA . ILE A 1 111 ? 15.466 -5.578 -7.758 1.00 98.25 111 ILE A CA 1
ATOM 934 C C . ILE A 1 111 ? 16.125 -4.615 -8.745 1.00 98.25 111 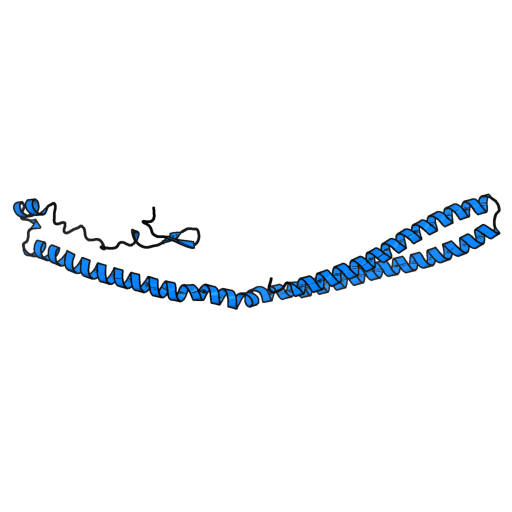ILE A C 1
ATOM 936 O O . ILE A 1 111 ? 16.324 -4.985 -9.899 1.00 98.25 111 ILE A O 1
ATOM 940 N N . LEU A 1 112 ? 16.501 -3.416 -8.292 1.00 97.38 112 LEU A N 1
ATOM 941 C CA . LEU A 1 112 ? 17.147 -2.413 -9.137 1.00 97.38 112 LEU A CA 1
ATOM 942 C C . LEU A 1 112 ? 18.525 -2.865 -9.628 1.00 97.38 112 LEU A C 1
ATOM 944 O O . LEU A 1 112 ? 18.870 -2.611 -10.779 1.00 97.38 112 LEU A O 1
ATOM 948 N N . SER A 1 113 ? 19.287 -3.595 -8.810 1.00 97.88 113 SER A N 1
ATOM 949 C CA . SER A 1 113 ? 20.611 -4.089 -9.201 1.00 97.88 113 SER A CA 1
ATOM 950 C C . SER A 1 113 ? 20.576 -5.042 -10.400 1.00 97.88 113 SER A C 1
ATOM 952 O O . SER A 1 113 ? 21.570 -5.140 -11.116 1.00 97.88 113 SER A O 1
ATOM 954 N N . LYS A 1 114 ? 19.431 -5.680 -10.688 1.00 97.81 114 LYS A N 1
ATOM 955 C CA . LYS A 1 114 ? 19.249 -6.527 -11.879 1.00 97.81 114 LYS A CA 1
ATOM 956 C C . LYS A 1 114 ? 19.342 -5.754 -13.191 1.00 97.81 114 LYS A C 1
ATOM 958 O O . LYS A 1 114 ? 19.678 -6.355 -14.204 1.00 97.81 114 LYS A O 1
ATOM 963 N N . PHE A 1 115 ? 19.057 -4.451 -13.187 1.00 96.25 115 PHE A N 1
ATOM 964 C CA . PHE A 1 115 ? 19.184 -3.635 -14.393 1.00 96.25 115 PHE A CA 1
ATOM 965 C C . PHE A 1 115 ? 20.635 -3.396 -14.781 1.00 96.25 115 PHE A C 1
ATOM 967 O O . PHE A 1 115 ? 20.904 -3.266 -15.966 1.00 96.25 115 PHE A O 1
ATOM 974 N N . LYS A 1 116 ? 21.566 -3.376 -13.820 1.00 96.56 116 LYS A N 1
ATOM 975 C CA . LYS A 1 116 ? 22.974 -3.069 -14.089 1.00 96.56 116 LYS A CA 1
ATOM 976 C C . LYS A 1 116 ? 23.578 -3.950 -15.196 1.00 96.56 116 LYS A C 1
ATOM 978 O O . LYS A 1 116 ? 23.953 -3.388 -16.217 1.00 96.56 116 LYS A O 1
ATOM 983 N N . PRO A 1 117 ? 23.588 -5.294 -15.083 1.00 97.50 117 PRO A N 1
ATOM 984 C CA . PRO A 1 117 ? 24.135 -6.130 -16.151 1.00 97.50 117 PRO A CA 1
ATOM 985 C C . PRO A 1 117 ? 23.355 -6.014 -17.471 1.00 97.50 117 PRO A C 1
ATOM 987 O O . PRO A 1 117 ? 23.938 -6.176 -18.531 1.00 97.50 117 PRO A O 1
ATOM 990 N N . ILE A 1 118 ? 22.050 -5.716 -17.433 1.00 96.25 118 ILE A N 1
ATOM 991 C CA . ILE A 1 118 ? 21.237 -5.555 -18.651 1.00 96.25 118 ILE A CA 1
ATOM 992 C C . ILE A 1 118 ? 21.621 -4.271 -19.392 1.00 96.25 118 ILE A C 1
ATOM 994 O O . ILE A 1 118 ? 21.729 -4.283 -20.612 1.00 96.25 118 ILE A O 1
ATOM 998 N N . ILE A 1 119 ? 21.820 -3.175 -18.658 1.00 95.88 119 ILE A N 1
ATOM 999 C CA . ILE A 1 119 ? 22.277 -1.897 -19.209 1.00 95.88 119 ILE A CA 1
ATOM 1000 C C . ILE A 1 119 ? 23.681 -2.059 -19.790 1.00 95.88 119 ILE A C 1
ATOM 1002 O O . ILE A 1 119 ? 23.923 -1.599 -20.900 1.00 95.88 119 ILE A O 1
ATOM 1006 N N . ASP A 1 120 ? 24.573 -2.748 -19.074 1.00 97.81 120 ASP A N 1
ATOM 1007 C CA . ASP A 1 120 ? 25.939 -2.993 -19.541 1.00 97.81 120 ASP A CA 1
ATOM 1008 C C . ASP A 1 120 ? 25.939 -3.775 -20.869 1.00 97.81 120 ASP A C 1
ATOM 1010 O O . ASP A 1 120 ? 26.618 -3.380 -21.812 1.00 97.81 120 ASP A O 1
ATOM 1014 N N . GLU A 1 121 ? 25.143 -4.844 -20.984 1.00 97.69 121 GLU A N 1
ATOM 1015 C CA . GLU A 1 121 ? 25.017 -5.604 -22.238 1.00 97.69 121 GLU A CA 1
ATOM 1016 C C . GLU A 1 121 ? 24.324 -4.808 -23.352 1.00 97.69 121 GLU A C 1
ATOM 1018 O O . GLU A 1 121 ? 24.752 -4.864 -24.500 1.00 97.69 121 GLU A O 1
ATOM 1023 N N . TYR A 1 122 ? 23.283 -4.034 -23.034 1.00 95.69 122 TYR A N 1
ATOM 1024 C CA . TYR A 1 122 ? 22.620 -3.176 -24.017 1.00 95.69 122 TYR A CA 1
ATOM 1025 C C . TYR A 1 122 ? 23.590 -2.149 -24.607 1.00 95.69 122 TYR A C 1
ATOM 1027 O O . TYR A 1 122 ? 23.649 -1.996 -25.823 1.00 95.69 122 TYR A O 1
ATOM 1035 N N . ASN A 1 123 ? 24.387 -1.489 -23.762 1.00 96.62 123 ASN A N 1
ATOM 1036 C CA . ASN A 1 123 ? 25.353 -0.491 -24.211 1.00 96.62 123 ASN A CA 1
ATOM 1037 C C . ASN A 1 123 ? 26.438 -1.103 -25.105 1.00 96.62 123 ASN A C 1
ATOM 1039 O O . ASN A 1 123 ? 26.775 -0.495 -26.110 1.00 96.62 123 ASN A O 1
ATOM 1043 N N . LYS A 1 124 ? 26.902 -2.331 -24.831 1.00 98.31 124 LYS A N 1
ATOM 1044 C CA . LYS A 1 124 ? 27.826 -3.033 -25.743 1.00 98.31 124 LYS A CA 1
ATOM 1045 C C . LYS A 1 124 ? 27.243 -3.202 -27.147 1.00 98.31 124 LYS A C 1
ATOM 1047 O O . LYS A 1 124 ? 27.944 -3.006 -28.130 1.00 98.31 124 LYS A O 1
ATOM 1052 N N . VAL A 1 125 ? 25.958 -3.548 -27.246 1.00 97.25 125 VAL A N 1
ATOM 1053 C CA . VAL A 1 125 ? 25.279 -3.676 -28.546 1.00 97.25 125 VAL A CA 1
ATOM 1054 C C . VAL A 1 125 ? 25.164 -2.316 -29.240 1.00 97.25 125 VAL A C 1
ATOM 1056 O O . VAL A 1 125 ? 25.325 -2.240 -30.455 1.00 97.25 125 VAL A O 1
ATOM 1059 N N . ILE A 1 126 ? 24.919 -1.238 -28.487 1.00 97.06 126 ILE A N 1
ATOM 1060 C CA . ILE A 1 126 ? 24.934 0.125 -29.038 1.00 97.06 126 ILE A CA 1
ATOM 1061 C C . ILE A 1 126 ? 26.322 0.484 -29.581 1.00 97.06 126 ILE A C 1
ATOM 1063 O O . ILE A 1 126 ? 26.406 0.944 -30.716 1.00 97.06 126 ILE A O 1
ATOM 1067 N N . ASP A 1 127 ? 27.396 0.183 -28.848 1.00 98.25 127 ASP A N 1
ATOM 1068 C CA . ASP A 1 127 ? 28.770 0.418 -29.310 1.00 98.25 127 ASP A CA 1
ATOM 1069 C C . ASP A 1 127 ? 29.070 -0.359 -30.612 1.00 98.25 127 ASP A C 1
ATOM 1071 O O . ASP A 1 127 ? 29.695 0.161 -31.539 1.00 98.25 127 ASP A O 1
ATOM 1075 N N . GLU A 1 128 ? 28.597 -1.606 -30.729 1.00 98.25 128 GLU A N 1
ATOM 1076 C CA . GLU A 1 128 ? 28.723 -2.402 -31.960 1.00 98.25 128 GLU A CA 1
ATOM 1077 C C . GLU A 1 128 ? 27.969 -1.785 -33.148 1.00 98.25 128 GLU A C 1
ATOM 1079 O O . GLU A 1 128 ? 28.486 -1.775 -34.271 1.00 98.25 128 GLU A O 1
ATOM 1084 N N . ILE A 1 129 ? 26.773 -1.240 -32.906 1.00 97.50 129 ILE A N 1
ATOM 1085 C CA . ILE A 1 129 ? 25.973 -0.536 -33.915 1.00 97.50 129 ILE A CA 1
ATOM 1086 C C . ILE A 1 129 ? 26.688 0.731 -34.386 1.00 97.50 129 ILE A C 1
ATOM 1088 O O . ILE A 1 129 ? 26.754 0.979 -35.592 1.00 97.50 129 ILE A O 1
ATOM 1092 N N . GLU A 1 130 ? 27.242 1.518 -33.464 1.00 97.38 130 GLU A N 1
ATOM 1093 C CA . GLU A 1 130 ? 28.006 2.725 -33.789 1.00 97.38 130 GLU A CA 1
ATOM 1094 C C . GLU A 1 130 ? 29.223 2.383 -34.655 1.00 97.38 130 GLU A C 1
ATOM 1096 O O . GLU A 1 130 ? 29.370 2.929 -35.749 1.00 97.38 130 GLU A O 1
ATOM 1101 N N . MET A 1 131 ? 30.018 1.384 -34.255 1.00 98.19 131 MET A N 1
ATOM 1102 C CA . MET A 1 131 ? 31.166 0.925 -35.046 1.00 98.19 131 MET A CA 1
ATOM 1103 C C . MET A 1 131 ? 30.781 0.453 -36.455 1.00 98.19 131 MET A C 1
ATOM 1105 O O . MET A 1 131 ? 31.547 0.645 -37.403 1.00 98.19 131 MET A O 1
ATOM 1109 N N . LEU A 1 132 ? 29.635 -0.217 -36.610 1.00 98.06 132 LEU A N 1
ATOM 1110 C CA . LEU A 1 132 ? 29.158 -0.662 -37.918 1.00 98.06 132 LEU A CA 1
ATOM 1111 C C . LEU A 1 132 ? 28.701 0.519 -38.779 1.00 98.06 132 LEU A C 1
ATOM 1113 O O . LEU A 1 132 ? 29.073 0.590 -39.951 1.00 98.06 132 LEU A O 1
ATOM 1117 N N . ASN A 1 133 ? 27.933 1.444 -38.203 1.00 97.75 133 ASN A N 1
ATOM 1118 C CA . ASN A 1 133 ? 27.463 2.644 -38.889 1.00 97.75 133 ASN A CA 1
ATOM 1119 C C . ASN A 1 133 ? 28.630 3.531 -39.341 1.00 97.75 133 ASN A C 1
ATOM 1121 O O . ASN A 1 133 ? 28.604 4.021 -40.467 1.00 97.75 133 ASN A O 1
ATOM 1125 N N . ASP A 1 134 ? 29.686 3.659 -38.534 1.00 97.31 134 ASP A N 1
ATOM 1126 C CA . ASP A 1 134 ? 30.900 4.394 -38.904 1.00 97.31 134 ASP A CA 1
ATOM 1127 C C . ASP A 1 134 ? 31.613 3.762 -40.105 1.00 97.31 134 ASP A C 1
ATOM 1129 O O . ASP A 1 134 ? 31.991 4.459 -41.050 1.00 97.31 134 ASP A O 1
ATOM 1133 N N . LYS A 1 135 ? 31.778 2.430 -40.106 1.00 97.88 135 LYS A N 1
ATOM 1134 C CA . LYS A 1 135 ? 32.378 1.705 -41.242 1.00 97.88 135 LYS A CA 1
ATOM 1135 C C . LYS A 1 135 ? 31.532 1.857 -42.499 1.00 97.88 135 LYS A C 1
ATOM 1137 O O . LYS A 1 135 ? 32.072 2.189 -43.552 1.00 97.88 135 LYS A O 1
ATOM 1142 N N . TYR A 1 136 ? 30.223 1.657 -42.374 1.00 96.69 136 TYR A N 1
ATOM 1143 C CA . TYR A 1 136 ? 29.274 1.830 -43.467 1.00 96.69 136 TYR A CA 1
ATOM 1144 C C . TYR A 1 136 ? 29.332 3.251 -44.037 1.00 96.69 136 TYR A C 1
ATOM 1146 O O . TYR A 1 136 ? 29.449 3.419 -45.248 1.00 96.69 136 TYR A O 1
ATOM 1154 N N . GLY A 1 137 ? 29.322 4.276 -43.182 1.00 95.44 137 GLY A N 1
ATOM 1155 C CA . GLY A 1 137 ? 29.418 5.666 -43.611 1.00 95.44 137 GLY A CA 1
ATOM 1156 C C . GLY A 1 137 ? 30.742 5.974 -44.292 1.00 95.44 137 GLY A C 1
ATOM 1157 O O . GLY A 1 137 ? 30.752 6.556 -45.376 1.00 95.44 137 GLY A O 1
ATOM 1158 N N . ALA A 1 138 ? 31.861 5.522 -43.727 1.00 96.12 138 ALA A N 1
ATOM 1159 C CA . ALA A 1 138 ? 33.169 5.685 -44.351 1.00 96.12 138 ALA A CA 1
ATOM 1160 C C . ALA A 1 138 ? 33.237 5.023 -45.738 1.00 96.12 138 ALA A C 1
ATOM 1162 O O . ALA A 1 138 ? 33.801 5.606 -46.666 1.00 96.12 138 ALA A O 1
ATOM 1163 N N . GLU A 1 139 ? 32.665 3.828 -45.902 1.00 95.94 139 GLU A N 1
ATOM 1164 C CA . GLU A 1 139 ? 32.584 3.148 -47.197 1.00 95.94 139 GLU A CA 1
ATOM 1165 C C . GLU A 1 139 ? 31.650 3.869 -48.171 1.00 95.94 139 GLU A C 1
ATOM 1167 O O . GLU A 1 139 ? 32.049 4.115 -49.309 1.00 95.94 139 GLU A O 1
ATOM 1172 N N . PHE A 1 140 ? 30.465 4.291 -47.729 1.00 95.44 140 PHE A N 1
ATOM 1173 C CA . PHE A 1 140 ? 29.523 5.072 -48.531 1.00 95.44 140 PHE A CA 1
ATOM 1174 C C . PHE A 1 140 ? 30.194 6.330 -49.103 1.00 95.44 140 PHE A C 1
ATOM 1176 O O . PHE A 1 140 ? 30.201 6.545 -50.317 1.00 95.44 140 PHE A O 1
ATOM 1183 N N . TYR A 1 141 ? 30.863 7.117 -48.253 1.00 94.69 141 TYR A N 1
ATOM 1184 C CA . TYR A 1 141 ? 31.542 8.341 -48.681 1.00 94.69 141 TYR A CA 1
ATOM 1185 C C . TYR A 1 141 ? 32.759 8.093 -49.580 1.00 94.69 141 TYR A C 1
ATOM 1187 O O . TYR A 1 141 ? 33.141 8.994 -50.325 1.00 94.69 141 TYR A O 1
ATOM 1195 N N . ARG A 1 142 ? 33.365 6.895 -49.585 1.00 95.69 142 ARG A N 1
ATOM 1196 C CA . ARG A 1 142 ? 34.399 6.556 -50.584 1.00 95.69 142 ARG A CA 1
ATOM 1197 C C . ARG A 1 142 ? 33.824 6.500 -51.997 1.00 95.69 142 ARG A C 1
ATOM 1199 O O . ARG A 1 142 ? 34.474 6.999 -52.911 1.00 95.69 142 ARG A O 1
ATOM 1206 N N . TYR A 1 143 ? 32.631 5.931 -52.168 1.00 94.69 143 TYR A N 1
ATOM 1207 C CA . TYR A 1 143 ? 31.954 5.909 -53.468 1.00 94.69 143 TYR A CA 1
ATOM 1208 C C . TYR A 1 143 ? 31.503 7.307 -53.887 1.00 94.69 143 TYR A C 1
ATOM 1210 O O . TYR A 1 143 ? 31.743 7.698 -55.026 1.00 94.69 143 TYR A O 1
ATOM 1218 N N . VAL A 1 144 ? 30.930 8.083 -52.957 1.00 94.25 144 VAL A N 1
ATOM 1219 C CA . VAL A 1 144 ? 30.544 9.480 -53.227 1.00 94.25 144 VAL A CA 1
ATOM 1220 C C . VAL A 1 144 ? 31.750 10.312 -53.650 1.00 94.25 144 VAL A C 1
ATOM 1222 O O . VAL A 1 144 ? 31.714 10.968 -54.682 1.00 94.25 144 VAL A O 1
ATOM 1225 N N . ARG A 1 145 ? 32.874 10.186 -52.941 1.00 94.88 145 ARG A N 1
ATOM 1226 C CA . ARG A 1 145 ? 34.100 10.904 -53.291 1.00 94.88 145 ARG A CA 1
ATOM 1227 C C . ARG A 1 145 ? 34.619 10.556 -54.687 1.00 94.88 145 ARG A C 1
ATOM 1229 O O . ARG A 1 145 ? 35.154 11.436 -55.348 1.00 94.88 145 ARG A O 1
ATOM 1236 N N . LEU A 1 146 ? 34.524 9.297 -55.122 1.00 94.69 146 LEU A N 1
ATOM 1237 C CA . LEU A 1 146 ? 34.935 8.916 -56.478 1.00 94.69 146 LEU A CA 1
ATOM 1238 C C . LEU A 1 146 ? 34.036 9.577 -57.529 1.00 94.69 146 LEU A C 1
ATOM 1240 O O . LEU A 1 146 ? 34.548 10.128 -58.496 1.00 94.69 146 LEU A O 1
ATOM 1244 N N . TYR A 1 147 ? 32.720 9.568 -57.305 1.00 93.88 147 TYR A N 1
ATOM 1245 C CA . TYR A 1 147 ? 31.757 10.268 -58.156 1.00 93.88 147 TYR A CA 1
ATOM 1246 C C . TYR A 1 147 ? 32.063 11.773 -58.260 1.00 93.88 147 TYR A C 1
ATOM 1248 O O . TYR A 1 147 ? 32.069 12.318 -59.364 1.00 93.88 147 TYR A O 1
ATOM 1256 N N . ASP A 1 148 ? 32.397 12.414 -57.135 1.00 92.62 148 ASP A N 1
ATOM 1257 C CA . ASP A 1 148 ? 32.754 13.836 -57.088 1.00 92.62 148 ASP A CA 1
ATOM 1258 C C . ASP A 1 148 ? 34.086 14.124 -57.805 1.00 92.62 148 ASP A C 1
ATOM 1260 O O . ASP A 1 148 ? 34.191 15.083 -58.565 1.00 92.62 148 ASP A O 1
ATOM 1264 N N . LEU A 1 149 ? 35.117 13.295 -57.583 1.00 95.56 149 LEU A N 1
ATOM 1265 C CA . LEU A 1 149 ? 36.451 13.477 -58.177 1.00 95.56 149 LEU A CA 1
ATOM 1266 C C . LEU A 1 149 ? 36.439 13.382 -59.706 1.00 95.56 149 LEU A C 1
ATOM 1268 O O . LEU A 1 149 ? 37.175 14.118 -60.363 1.00 95.56 149 LEU A O 1
ATOM 1272 N N . GLU A 1 150 ? 35.611 12.498 -60.259 1.00 94.81 150 GLU A N 1
ATOM 1273 C CA . GLU A 1 150 ? 35.461 12.322 -61.707 1.00 94.81 150 GLU A CA 1
ATOM 1274 C C . GLU A 1 150 ? 34.484 13.338 -62.335 1.00 94.81 150 GLU A C 1
ATOM 1276 O O . GLU A 1 150 ? 34.272 13.326 -63.545 1.00 94.81 150 GLU A O 1
ATOM 1281 N N . ASN A 1 151 ? 33.901 14.247 -61.538 1.00 91.06 151 ASN A N 1
ATOM 1282 C CA . ASN A 1 151 ? 32.879 15.216 -61.960 1.00 91.06 151 ASN A CA 1
ATOM 1283 C C . ASN A 1 151 ? 31.676 14.569 -62.674 1.00 91.06 151 ASN A C 1
ATOM 1285 O O . ASN A 1 151 ? 31.087 15.158 -63.584 1.00 91.06 151 ASN A O 1
ATOM 1289 N N . PHE A 1 152 ? 31.275 13.365 -62.254 1.00 94.44 152 PHE A N 1
ATOM 1290 C CA . PHE A 1 152 ? 30.174 12.637 -62.893 1.00 94.44 152 PHE A CA 1
ATOM 1291 C C . PHE A 1 152 ? 28.811 13.303 -62.713 1.00 94.44 152 PHE A C 1
ATOM 1293 O O . PHE A 1 152 ? 27.870 12.955 -63.419 1.00 94.44 152 PHE A O 1
ATOM 1300 N N . GLU A 1 153 ? 28.692 14.301 -61.838 1.00 89.62 153 GLU A N 1
ATOM 1301 C CA . GLU A 1 153 ? 27.486 15.121 -61.752 1.00 89.62 153 GLU A CA 1
ATOM 1302 C C . GLU A 1 153 ? 27.128 15.808 -63.073 1.00 89.62 153 GLU A C 1
ATOM 1304 O O . GLU A 1 153 ? 25.941 15.931 -63.377 1.00 89.62 153 GLU A O 1
ATOM 1309 N N . GLU A 1 154 ? 28.115 16.165 -63.893 1.00 91.62 154 GLU A N 1
ATOM 1310 C CA . GLU A 1 154 ? 27.898 16.823 -65.186 1.00 91.62 154 GLU A CA 1
ATOM 1311 C C . GLU A 1 154 ? 27.859 15.834 -66.371 1.00 91.62 154 GLU A C 1
ATOM 1313 O O . GLU A 1 154 ? 27.473 16.205 -67.480 1.00 91.62 154 GLU A O 1
ATOM 1318 N N . ASP A 1 155 ? 28.193 14.555 -66.155 1.00 94.31 155 ASP A N 1
ATOM 1319 C CA . ASP A 1 155 ? 28.206 13.526 -67.203 1.00 94.31 155 ASP A CA 1
ATOM 1320 C C . ASP A 1 155 ? 26.847 12.808 -67.294 1.00 94.31 155 ASP A C 1
ATOM 1322 O O . ASP A 1 155 ? 26.514 11.907 -66.523 1.00 94.31 155 ASP A O 1
ATOM 1326 N N . GLU A 1 156 ? 26.010 13.215 -68.250 1.00 94.50 156 GLU A N 1
ATOM 1327 C CA . GLU A 1 156 ? 24.683 12.622 -68.460 1.00 94.50 156 GLU A CA 1
ATOM 1328 C C . GLU A 1 156 ? 24.725 11.131 -68.839 1.00 94.50 156 GLU A C 1
ATOM 1330 O O . GLU A 1 156 ? 23.824 10.380 -68.453 1.00 94.50 156 GLU A O 1
ATOM 1335 N N . VAL A 1 157 ? 25.756 10.680 -69.560 1.00 95.44 157 VAL A N 1
ATOM 1336 C CA . VAL A 1 157 ? 25.874 9.276 -69.977 1.00 95.44 157 VAL A CA 1
ATOM 1337 C C . VAL A 1 157 ? 26.148 8.409 -68.755 1.00 95.44 157 VAL A C 1
ATOM 1339 O O . VAL A 1 157 ? 25.400 7.462 -68.499 1.00 95.44 157 VAL A O 1
ATOM 1342 N N . VAL A 1 158 ? 27.148 8.785 -67.953 1.00 93.56 158 VAL A N 1
ATOM 1343 C CA . VAL A 1 158 ? 27.514 8.050 -66.734 1.00 93.56 158 VAL A CA 1
ATOM 1344 C C . VAL A 1 158 ? 26.386 8.102 -65.704 1.00 93.56 158 VAL A C 1
ATOM 1346 O O . VAL A 1 158 ? 26.031 7.067 -65.139 1.00 93.56 158 VAL A O 1
ATOM 1349 N N . ARG A 1 159 ? 25.740 9.262 -65.497 1.00 93.31 159 ARG A N 1
ATOM 1350 C CA . ARG A 1 159 ? 24.584 9.366 -64.584 1.00 93.31 159 ARG A CA 1
ATOM 1351 C C . ARG A 1 159 ? 23.453 8.425 -64.967 1.00 93.31 159 ARG A C 1
ATOM 1353 O O . ARG A 1 159 ? 22.856 7.818 -64.081 1.00 93.31 159 ARG A O 1
ATOM 1360 N N . ASN A 1 160 ? 23.148 8.294 -66.258 1.00 94.06 160 ASN A N 1
ATOM 1361 C CA . ASN A 1 160 ? 22.110 7.376 -66.724 1.00 94.06 160 ASN A CA 1
ATOM 1362 C C . ASN A 1 160 ? 22.496 5.908 -66.504 1.00 94.06 160 ASN A C 1
ATOM 1364 O O . ASN A 1 160 ? 21.630 5.112 -66.140 1.00 94.06 160 ASN A O 1
ATOM 1368 N N . GLU A 1 161 ? 23.774 5.562 -66.669 1.00 95.31 161 GLU A N 1
ATOM 1369 C CA . GLU A 1 161 ? 24.290 4.214 -66.416 1.00 95.31 161 GLU A CA 1
ATOM 1370 C C . GLU A 1 161 ? 24.177 3.823 -64.933 1.00 95.31 161 GLU A C 1
ATOM 1372 O O . GLU A 1 161 ? 23.699 2.735 -64.606 1.00 95.31 161 GLU A O 1
ATOM 1377 N N . ILE A 1 162 ? 24.537 4.728 -64.016 1.00 94.00 162 ILE A N 1
ATOM 1378 C CA . ILE A 1 162 ? 24.579 4.434 -62.573 1.00 94.00 162 ILE A CA 1
ATOM 1379 C C . ILE A 1 162 ? 23.289 4.774 -61.817 1.00 94.00 162 ILE A C 1
ATOM 1381 O O . ILE A 1 162 ? 23.204 4.512 -60.616 1.00 94.00 162 ILE A O 1
ATOM 1385 N N . ARG A 1 163 ? 22.271 5.330 -62.487 1.00 89.00 163 ARG A N 1
ATOM 1386 C CA . ARG A 1 163 ? 21.055 5.900 -61.870 1.00 89.00 163 ARG A CA 1
ATOM 1387 C C . ARG A 1 163 ? 20.340 4.980 -60.872 1.00 89.00 163 ARG A C 1
ATOM 1389 O O . ARG A 1 163 ? 19.709 5.468 -59.940 1.00 89.00 163 ARG A O 1
ATOM 1396 N N . ASN A 1 164 ? 20.412 3.663 -61.075 1.00 91.25 164 ASN A N 1
ATOM 1397 C CA . ASN A 1 164 ? 19.760 2.662 -60.217 1.00 91.25 164 ASN A CA 1
ATOM 1398 C C . ASN A 1 164 ? 20.701 2.022 -59.181 1.00 91.25 164 ASN A C 1
ATOM 1400 O O . ASN A 1 164 ? 20.266 1.180 -58.399 1.00 91.25 164 ASN A O 1
ATOM 1404 N N . HIS A 1 165 ? 21.981 2.385 -59.193 1.00 90.38 165 HIS A N 1
ATOM 1405 C CA . HIS A 1 165 ? 23.033 1.768 -58.384 1.00 90.38 165 HIS A CA 1
ATOM 1406 C C . HIS A 1 165 ? 23.681 2.746 -57.407 1.00 90.38 165 HIS A C 1
ATOM 1408 O O . HIS A 1 165 ? 24.222 2.322 -56.390 1.00 90.38 165 HIS A O 1
ATOM 1414 N N . PHE A 1 166 ? 23.629 4.042 -57.709 1.00 91.50 166 PHE A N 1
ATOM 1415 C CA . PHE A 1 166 ? 24.310 5.070 -56.944 1.00 91.50 166 PHE A CA 1
ATOM 1416 C C . PHE A 1 166 ? 23.384 6.251 -56.668 1.00 91.50 166 PHE A C 1
ATOM 1418 O O . PHE A 1 166 ? 22.723 6.770 -57.567 1.00 91.50 166 PHE A O 1
ATOM 1425 N N . ASN A 1 167 ? 23.365 6.690 -55.412 1.00 86.44 167 ASN A N 1
ATOM 1426 C CA . ASN A 1 167 ? 22.696 7.916 -55.015 1.00 86.44 167 ASN A CA 1
ATOM 1427 C C . ASN A 1 167 ? 23.543 8.648 -53.962 1.00 86.44 167 ASN A C 1
ATOM 1429 O O . ASN A 1 167 ? 23.607 8.1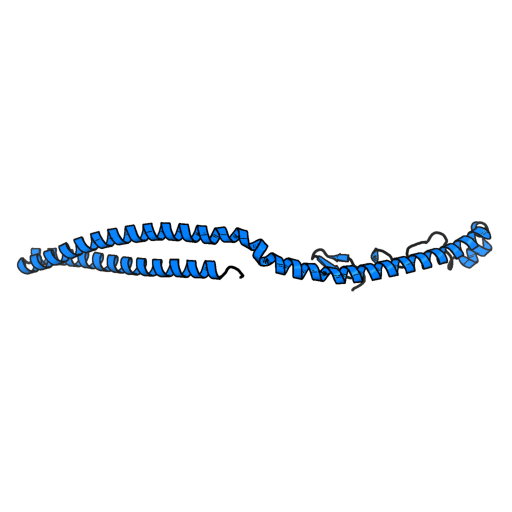91 -52.819 1.00 86.44 167 ASN A O 1
ATOM 1433 N N . PRO A 1 168 ? 24.172 9.784 -54.314 1.00 83.88 168 PRO A N 1
ATOM 1434 C CA . PRO A 1 168 ? 25.095 10.476 -53.417 1.00 83.88 168 PRO A CA 1
ATOM 1435 C C . PRO A 1 168 ? 24.391 11.1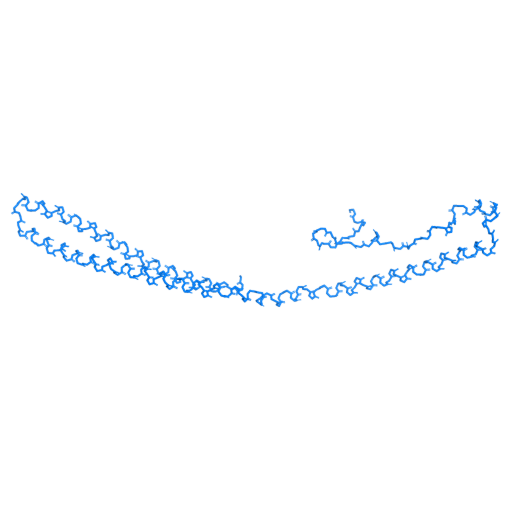25 -52.217 1.00 83.88 168 PRO A C 1
ATOM 1437 O O . PRO A 1 168 ? 25.010 11.342 -51.180 1.00 83.88 168 PRO A O 1
ATOM 1440 N N . ASN A 1 169 ? 23.083 11.391 -52.325 1.00 83.06 169 ASN A N 1
ATOM 1441 C CA . ASN A 1 169 ? 22.314 12.160 -51.342 1.00 83.06 169 ASN A CA 1
ATOM 1442 C C . ASN A 1 169 ? 21.480 11.294 -50.382 1.00 83.06 169 ASN A C 1
ATOM 1444 O O . ASN A 1 169 ? 20.693 11.825 -49.602 1.00 83.06 169 ASN A O 1
ATOM 1448 N N . GLN A 1 170 ? 21.613 9.966 -50.436 1.00 83.62 170 GLN A N 1
ATOM 1449 C CA . GLN A 1 170 ? 20.812 9.029 -49.636 1.00 83.62 170 GLN A CA 1
ATOM 1450 C C . GLN A 1 170 ? 21.558 8.439 -48.435 1.00 83.62 170 GLN A C 1
ATOM 1452 O O . GLN A 1 170 ? 21.273 7.318 -48.018 1.00 83.62 170 GLN A O 1
ATOM 1457 N N . TYR A 1 171 ? 22.493 9.183 -47.841 1.00 83.88 171 TYR A N 1
ATOM 1458 C CA . TYR A 1 171 ? 23.126 8.708 -46.618 1.00 83.88 171 TYR A CA 1
ATOM 1459 C C . TYR A 1 171 ? 22.119 8.636 -45.459 1.00 83.88 171 TYR A C 1
ATOM 1461 O O . TYR A 1 171 ? 21.539 9.640 -45.041 1.00 83.88 171 TYR A O 1
ATOM 1469 N N . SER A 1 172 ? 21.975 7.443 -44.898 1.00 88.69 172 SER A N 1
ATOM 1470 C CA . SER A 1 172 ? 21.390 7.189 -43.587 1.00 88.69 172 SER A CA 1
ATOM 1471 C C . SER A 1 172 ? 22.277 6.194 -42.854 1.00 88.69 172 SER A C 1
ATOM 1473 O O . SER A 1 172 ? 22.997 5.427 -43.492 1.00 88.69 172 SER A O 1
ATOM 1475 N N . ASN A 1 173 ? 22.206 6.162 -41.524 1.00 92.25 173 ASN A N 1
ATOM 1476 C CA . ASN A 1 173 ? 22.814 5.059 -40.783 1.00 92.25 173 ASN A CA 1
ATOM 1477 C C . ASN A 1 173 ? 22.273 3.722 -41.307 1.00 92.25 173 ASN A C 1
ATOM 1479 O O . ASN A 1 173 ? 21.101 3.631 -41.681 1.00 92.25 173 ASN A O 1
ATOM 1483 N N . TYR A 1 174 ? 23.136 2.709 -41.333 1.00 94.12 174 TYR A N 1
ATOM 1484 C CA . TYR A 1 174 ? 22.764 1.367 -41.768 1.00 94.12 174 TYR A CA 1
ATOM 1485 C C . TYR A 1 174 ? 21.796 0.710 -40.782 1.00 94.12 174 TYR A C 1
ATOM 1487 O O . TYR A 1 174 ? 20.846 0.066 -41.208 1.00 94.12 174 TYR A O 1
ATOM 1495 N N . ILE A 1 175 ? 22.021 0.918 -39.479 1.00 94.38 175 ILE A N 1
ATOM 1496 C CA . ILE A 1 175 ? 21.062 0.599 -38.416 1.00 94.38 175 ILE A CA 1
ATOM 1497 C C . ILE A 1 175 ? 20.530 1.913 -37.840 1.00 94.38 175 ILE A C 1
ATOM 1499 O O . ILE A 1 175 ? 21.280 2.688 -37.229 1.00 94.38 175 ILE A O 1
ATOM 1503 N N . GLY A 1 176 ? 19.239 2.161 -38.049 1.00 91.12 176 GLY A N 1
ATOM 1504 C CA . GLY A 1 176 ? 18.517 3.357 -37.630 1.00 91.12 176 GLY A CA 1
ATOM 1505 C C . GLY A 1 176 ? 17.977 3.297 -36.198 1.00 91.12 176 GLY A C 1
ATOM 1506 O O . GLY A 1 176 ? 17.772 2.238 -35.605 1.00 91.12 176 GLY A O 1
ATOM 1507 N N . ALA A 1 177 ? 17.687 4.467 -35.619 1.00 87.94 177 ALA A N 1
ATOM 1508 C CA . ALA A 1 177 ? 17.096 4.569 -34.278 1.00 87.94 177 ALA A CA 1
ATOM 1509 C C . ALA A 1 177 ? 15.670 3.982 -34.201 1.00 87.94 177 ALA A C 1
ATOM 1511 O O . ALA A 1 177 ? 15.205 3.573 -33.135 1.00 87.94 177 ALA A O 1
ATOM 1512 N N . ASP A 1 178 ? 14.965 3.945 -35.329 1.00 89.50 178 ASP A N 1
ATOM 1513 C CA . ASP A 1 178 ? 13.652 3.332 -35.508 1.00 89.50 178 ASP A CA 1
ATOM 1514 C C . ASP A 1 178 ? 13.698 1.800 -35.608 1.00 89.50 178 ASP A C 1
ATOM 1516 O O . ASP A 1 178 ? 12.650 1.155 -35.570 1.00 89.50 178 ASP A O 1
ATOM 1520 N N . GLU A 1 179 ? 14.890 1.207 -35.637 1.00 91.06 179 GLU A N 1
ATOM 1521 C CA . GLU A 1 179 ? 15.093 -0.240 -35.538 1.00 91.06 179 GLU A CA 1
ATOM 1522 C C . GLU A 1 179 ? 15.415 -0.677 -34.099 1.00 91.06 179 GLU A C 1
ATOM 1524 O O . GLU A 1 179 ? 15.225 -1.842 -33.738 1.00 91.06 179 GLU A O 1
ATOM 1529 N N . LEU A 1 180 ? 15.828 0.264 -33.239 1.00 91.94 180 LEU A N 1
ATOM 1530 C CA . LEU A 1 180 ? 16.212 -0.025 -31.859 1.00 91.94 180 LEU A CA 1
ATOM 1531 C C . LEU A 1 180 ? 15.009 -0.356 -30.961 1.00 91.94 180 LEU A C 1
ATOM 1533 O O . LEU A 1 180 ? 13.897 0.159 -31.162 1.00 91.94 180 LEU A O 1
ATOM 1537 N N . PRO A 1 181 ? 15.217 -1.176 -29.912 1.00 93.19 181 PRO A N 1
ATOM 1538 C CA . PRO A 1 181 ? 14.197 -1.427 -28.909 1.00 93.19 181 PRO A CA 1
ATOM 1539 C C . PRO A 1 181 ? 13.688 -0.138 -28.252 1.00 93.19 181 PRO A C 1
ATOM 1541 O O . PRO A 1 181 ? 14.416 0.836 -28.076 1.00 93.19 181 PRO A O 1
ATOM 1544 N N . PHE A 1 182 ? 12.426 -0.143 -27.831 1.00 92.06 182 PHE A N 1
ATOM 1545 C CA . PHE A 1 182 ? 11.803 0.970 -27.120 1.00 92.06 182 PHE A CA 1
ATOM 1546 C C . PHE A 1 182 ? 11.073 0.487 -25.871 1.00 92.06 182 PHE A C 1
ATOM 1548 O O . PHE A 1 182 ? 10.686 -0.678 -25.757 1.00 92.06 182 PHE A O 1
ATOM 1555 N N . VAL A 1 183 ? 10.861 1.401 -24.929 1.00 92.62 183 VAL A N 1
ATOM 1556 C CA . VAL A 1 183 ? 10.055 1.146 -23.735 1.00 92.62 183 VAL A CA 1
ATOM 1557 C C . VAL A 1 183 ? 8.606 1.519 -24.036 1.00 92.62 183 VAL A C 1
ATOM 1559 O O . VAL A 1 183 ? 8.313 2.662 -24.383 1.00 92.62 183 VAL A O 1
ATOM 1562 N N . ASP A 1 184 ? 7.696 0.549 -23.934 1.00 91.56 184 ASP A N 1
ATOM 1563 C CA . ASP A 1 184 ? 6.266 0.798 -24.123 1.00 91.56 184 ASP A CA 1
ATOM 1564 C C . ASP A 1 184 ? 5.642 1.537 -22.927 1.00 91.56 184 ASP A C 1
ATOM 1566 O O . ASP A 1 184 ? 6.249 1.703 -21.869 1.00 91.56 184 ASP A O 1
ATOM 1570 N N . THR A 1 185 ? 4.379 1.942 -23.061 1.00 92.81 185 THR A N 1
ATOM 1571 C CA . THR A 1 185 ? 3.633 2.653 -22.004 1.00 92.81 185 THR A CA 1
ATOM 1572 C C . THR A 1 185 ? 3.462 1.856 -20.704 1.00 92.81 185 THR A C 1
ATOM 1574 O O . THR A 1 185 ? 3.030 2.407 -19.695 1.00 92.81 185 THR A O 1
ATOM 1577 N N . ARG A 1 186 ? 3.795 0.559 -20.703 1.00 93.56 186 ARG A N 1
ATOM 1578 C CA . ARG A 1 186 ? 3.770 -0.333 -19.536 1.00 93.56 186 ARG A CA 1
ATOM 1579 C C . ARG A 1 186 ? 5.173 -0.572 -18.970 1.00 93.56 186 ARG A C 1
ATOM 1581 O O . ARG A 1 186 ? 5.353 -1.508 -18.193 1.00 93.56 186 ARG A O 1
ATOM 1588 N N . ASN A 1 187 ? 6.150 0.250 -19.355 1.00 91.75 187 ASN A N 1
ATOM 1589 C CA . ASN A 1 187 ? 7.558 0.141 -18.984 1.00 91.75 187 ASN A CA 1
ATOM 1590 C C . ASN A 1 187 ? 8.204 -1.192 -19.398 1.00 91.75 187 ASN A C 1
ATOM 1592 O O . ASN A 1 187 ? 9.078 -1.707 -18.699 1.00 91.75 187 ASN A O 1
ATOM 1596 N N . LYS A 1 188 ? 7.763 -1.783 -20.518 1.00 92.38 188 LYS A N 1
ATOM 1597 C CA . LYS A 1 188 ? 8.348 -3.018 -21.058 1.00 92.38 188 LYS A CA 1
ATOM 1598 C C . LYS A 1 188 ? 9.177 -2.725 -22.299 1.00 92.38 188 LYS A C 1
ATOM 1600 O O . LYS A 1 188 ? 8.688 -2.075 -23.220 1.00 92.38 188 LYS A O 1
ATOM 1605 N N . LEU A 1 189 ? 10.398 -3.260 -22.331 1.00 91.94 189 LEU A N 1
ATOM 1606 C CA . LEU A 1 189 ? 11.252 -3.224 -23.514 1.00 91.94 189 LEU A CA 1
ATOM 1607 C C . LEU A 1 189 ? 10.625 -4.070 -24.632 1.00 91.94 189 LEU A C 1
ATOM 1609 O O . LEU A 1 189 ? 10.200 -5.203 -24.392 1.00 91.94 189 LEU A O 1
ATOM 1613 N N . LYS A 1 190 ? 10.549 -3.510 -25.839 1.00 91.12 190 LYS A N 1
ATOM 1614 C CA . LYS A 1 190 ? 10.005 -4.154 -27.037 1.00 91.12 190 LYS A CA 1
ATOM 1615 C C . LYS A 1 190 ? 10.850 -3.837 -28.258 1.00 91.12 190 LYS A C 1
ATOM 1617 O O . LYS A 1 190 ? 11.334 -2.720 -28.399 1.00 91.12 190 LYS A O 1
ATOM 1622 N N . ASN A 1 191 ? 10.925 -4.790 -29.180 1.00 89.75 191 ASN A N 1
ATOM 1623 C CA . ASN A 1 191 ? 11.517 -4.574 -30.496 1.00 89.75 191 ASN A CA 1
ATOM 1624 C C . ASN A 1 191 ? 10.491 -3.909 -31.419 1.00 89.75 191 ASN A C 1
ATOM 1626 O O . ASN A 1 191 ? 9.320 -4.295 -31.419 1.00 89.75 191 ASN A O 1
ATOM 1630 N N . ARG A 1 192 ? 10.929 -2.939 -32.227 1.00 80.00 192 ARG A N 1
ATOM 1631 C CA . ARG A 1 192 ? 10.057 -2.230 -33.179 1.00 80.00 192 ARG A CA 1
ATOM 1632 C C . ARG A 1 192 ? 9.595 -3.110 -34.352 1.00 80.00 192 ARG A C 1
ATOM 1634 O O . ARG A 1 192 ? 8.556 -2.826 -34.934 1.00 80.00 192 ARG A O 1
ATOM 1641 N N . GLY A 1 193 ? 10.298 -4.215 -34.627 1.00 65.31 193 GLY A N 1
ATOM 1642 C CA . GLY A 1 193 ? 9.985 -5.180 -35.694 1.00 65.31 193 GLY A CA 1
ATOM 1643 C C . GLY A 1 193 ? 9.277 -6.474 -35.264 1.00 65.31 193 GLY A C 1
ATOM 1644 O O . GLY A 1 193 ? 9.065 -7.347 -36.103 1.00 65.31 193 GLY A O 1
ATOM 1645 N N . ALA A 1 194 ? 8.916 -6.640 -33.986 1.00 56.03 194 ALA A N 1
ATOM 1646 C CA . ALA A 1 194 ? 8.168 -7.819 -33.545 1.00 56.03 194 ALA A CA 1
ATOM 1647 C C . ALA A 1 194 ? 6.681 -7.669 -33.922 1.00 56.03 194 ALA A C 1
ATOM 1649 O O . ALA A 1 194 ? 5.919 -7.035 -33.188 1.00 56.03 194 ALA A O 1
ATOM 1650 N N . LYS A 1 195 ? 6.294 -8.213 -35.085 1.00 47.16 195 LYS A N 1
ATOM 1651 C CA . LYS A 1 195 ? 4.894 -8.550 -35.390 1.00 47.16 195 LYS A CA 1
ATOM 1652 C C . LYS A 1 195 ? 4.455 -9.772 -34.592 1.00 47.16 195 LYS A C 1
ATOM 1654 O O . LYS A 1 195 ? 5.275 -10.708 -34.468 1.00 47.16 195 LYS A O 1
#

Sequence (195 aa):
MKTAKYFDEYNEYVTGQRENINKLEKERQELTQRIKEDKVKYKELIANSKDDEADKLYSTFDSNEKKLKALEKRLATKKEVFDEARRKKAVDIIKHQGELPNLYQNDKERILSKFKPIIDEYNKVIDEIEMLNDKYGAEFYRYVRLYDLENFEEDEVVRNEIRNHFNPNQYSNYIGADELPFVDTRNKLKNRGAK

Foldseek 3Di:
DLLVVLVVVLVVLLVVLVVVLVVLVVVLVVLVVVLVVLVVVLVVCVVVVVVVVSVVSVVVSVVSVVVSVVSVVVSVVSVVVSVVVSVVSVVVSVVCVVCVCVSCVVVVVVVVVVVVVVVVVVVVVVVVLVVQQVVVVVVLVVVLVVCVVVVCVPVPVVCVVCVPPDDNPPDDRPDDPLQDWDQDPVRDTDGNPDD

Secondary structure (DSSP, 8-state):
-TTHHHHHHHHHHHHHHHHHHHHHHHHHHHHHHHHHHHHHHHHHHHHTT-HHHHHHHHHHHHHHHHHHHHHHHHHHHHHHHHHHHHHHHHHHHHHGGGGHHHHHHHHHHHHHTTHHHHHHHHHHHHHHHHHHHHHHHHHHHHHHHHHHHTTTTS-HHHHHHHTTT--TT----SS-TTTS-EE-TTS-EE-TT--

Organism: NCBI:txid33028

Radius of gyration: 45.89 Å; chains: 1; bounding box: 89×32×125 Å

pLDDT: mean 94.64, std 5.8, range [47.16, 98.31]